Protein AF-A0A5B9BNF2-F1 (afdb_monomer)

Foldseek 3Di:
DVVVQVVQVVDPDDADFFDDDPVDDDDQPDKGKGKDWPVDCVVVPPPWPQDDPDDPDFDWDWDQTPQGIKIWTWDDDPTMIMIIIGHDDDPPVVVVVVVCVVCVVVVVVVVVVVVVVVVVVVVLVVLVVVVVVVVVPDDPPRLDQDDDDPHDPVCVVVSVVSNVVSVVVVVVLVVLVVVLVVLLVVVVVVLVVVLVVLVVVCVVPVPPVVSVVVNVVSVVVVVVSVVVSVVSVVVSVD

Radius of gyration: 56.09 Å; Cα contacts (8 Å, |Δi|>4): 202; chains: 1; bounding box: 100×33×147 Å

Solvent-accessible surface area (backbone atoms only — not comparable to full-atom values): 14016 Å² total; per-residue (Å²): 89,67,71,59,50,57,60,52,68,79,45,92,82,63,79,38,78,61,84,82,60,90,89,58,87,78,51,80,84,48,73,41,59,34,30,44,41,74,90,58,62,77,68,80,68,55,95,64,72,83,70,81,72,96,55,96,62,68,44,79,46,76,47,79,41,100,88,38,45,32,44,28,31,38,44,58,57,98,59,36,39,37,36,23,38,31,57,48,83,83,62,71,76,54,51,57,56,55,49,47,68,65,48,50,62,51,66,58,47,49,60,54,51,52,50,51,51,51,51,53,51,52,52,56,52,49,52,52,51,50,53,50,48,59,60,66,71,46,52,99,82,57,62,67,70,77,78,89,72,91,64,60,79,84,48,50,65,58,49,53,54,50,36,52,50,30,51,51,50,52,51,50,53,50,51,51,54,49,50,54,54,50,51,51,54,65,50,49,53,60,56,48,52,53,49,52,53,48,51,54,50,38,75,76,44,73,86,42,64,70,57,56,52,48,48,55,50,51,53,49,50,56,49,50,53,52,51,53,57,50,51,61,51,49,73,72,75,109

pLDDT: mean 78.89, std 13.16, range [44.06, 98.0]

Mean predicted aligned error: 16.88 Å

Nearest PDB structures (foldseek):
  4biu-assembly2_A  TM=6.658E-01  e=1.694E-03  Escherichia coli K-12
  3nhq-assembly2_D  TM=5.088E-01  e=6.340E-01  Pseudomonas aeruginosa
  6pu2-assembly2_B  TM=5.702E-01  e=8.094E-01  Stigmatella aurantiaca DW4/3-1
  3nhq-assembly1_A  TM=4.301E-01  e=1.033E+00  Pseudomonas aeruginosa
  5xg2-assembly1_A  TM=3.514E-01  e=5.377E+00  Pyrococcus yayanosii CH1

Organism: Acinetobacter baumannii (NCBI:txid470)

Sequence (238 aa):
MKYLAERTAEHPLKTVSSKFDFHKTYHEEDLFIDIWAYKDQAHLSHHLHLLVPPVEQAGFYSHKTAQGIVRTYVLPLKDYQIQVSQQERVREAFAWELAGSMFIPYLIILPFTIFALAAIIRRGLKQIDEFKNELKERDSEELTPIEVHDYPQELLPTSDEMNRLFERISKAQNEQKQFIADAAHELRTPVTALNLQTKILLSQFPEHESLQNLSKGLARIQHLVTQLLALAKEDVTL

InterPro domains:
  IPR003661 Signal transduction histidine kinase, dimerisation/phosphoacceptor domain [PF00512] (176-235)
  IPR003661 Signal transduction histidine kinase, dimerisation/phosphoacceptor domain [SM00388] (175-237)
  IPR003661 Signal transduction histidine kinase, dimerisation/phosphoacceptor domain [cd00082] (173-233)
  IPR036097 Signal transduction histidine kinase, dimerisation/phosphoacceptor domain superfamily [SSF47384] (160-234)
  IPR050428 Two-component system sensor histidine kinase [PTHR45436] (63-234)

Structure (mmCIF, N/CA/C/O backbone):
data_AF-A0A5B9BNF2-F1
#
_entry.id   AF-A0A5B9BNF2-F1
#
loop_
_atom_site.group_PDB
_atom_site.id
_atom_site.type_symbol
_atom_site.label_atom_id
_atom_site.label_alt_id
_atom_site.label_comp_id
_atom_site.label_asym_id
_atom_site.label_entity_id
_atom_site.label_seq_id
_atom_site.pdbx_PDB_ins_code
_atom_site.Cartn_x
_atom_site.Cartn_y
_atom_site.Cartn_z
_atom_site.occupancy
_atom_site.B_iso_or_equiv
_atom_site.auth_seq_id
_atom_site.auth_comp_id
_atom_site.auth_asym_id
_atom_site.auth_atom_id
_atom_site.pdbx_PDB_model_num
ATOM 1 N N . MET A 1 1 ? 41.928 -18.368 -60.777 1.00 69.50 1 MET A N 1
ATOM 2 C CA . MET A 1 1 ? 43.358 -18.035 -60.984 1.00 69.50 1 MET A CA 1
ATOM 3 C C . MET A 1 1 ? 44.139 -19.149 -61.686 1.00 69.50 1 MET A C 1
ATOM 5 O O . MET A 1 1 ? 44.319 -19.021 -62.885 1.00 69.50 1 MET A O 1
ATOM 9 N N . LYS A 1 2 ? 44.530 -20.255 -61.023 1.00 76.75 2 LYS A N 1
ATOM 10 C CA . LYS A 1 2 ? 45.345 -21.339 -61.629 1.00 76.75 2 LYS A CA 1
ATOM 11 C C . LYS A 1 2 ? 44.780 -21.911 -62.940 1.00 76.75 2 LYS A C 1
ATOM 13 O O . LYS A 1 2 ? 45.437 -21.840 -63.968 1.00 76.75 2 LYS A O 1
ATOM 18 N N . TYR A 1 3 ? 43.531 -22.375 -62.914 1.00 77.69 3 TYR A N 1
ATOM 19 C CA . TYR A 1 3 ? 42.851 -22.932 -64.093 1.00 77.69 3 TYR A CA 1
ATOM 20 C C . TYR A 1 3 ? 42.801 -21.956 -65.284 1.00 77.69 3 TYR A C 1
ATOM 22 O O . TYR A 1 3 ? 42.924 -22.356 -66.436 1.00 77.69 3 TYR A O 1
ATOM 30 N N . LEU A 1 4 ? 42.648 -20.658 -65.005 1.00 72.38 4 LEU A N 1
ATOM 31 C CA . LEU A 1 4 ? 42.589 -19.624 -66.036 1.00 72.38 4 LEU A CA 1
ATOM 32 C C . LEU A 1 4 ? 43.965 -19.389 -66.676 1.00 72.38 4 LEU A C 1
ATOM 34 O O . LEU A 1 4 ? 44.029 -19.213 -67.885 1.00 72.38 4 LEU A O 1
ATOM 38 N N . ALA A 1 5 ? 45.041 -19.442 -65.883 1.00 73.19 5 ALA A N 1
ATOM 39 C CA . ALA A 1 5 ? 46.419 -19.322 -66.364 1.00 73.19 5 ALA A CA 1
ATOM 40 C C . ALA A 1 5 ? 46.858 -20.531 -67.209 1.00 73.19 5 ALA A C 1
ATOM 42 O O . ALA A 1 5 ? 47.536 -20.375 -68.219 1.00 73.19 5 ALA A O 1
ATOM 43 N N . GLU A 1 6 ? 46.461 -21.740 -66.811 1.00 76.88 6 GLU A N 1
ATOM 44 C CA . GLU A 1 6 ? 46.763 -22.964 -67.562 1.00 76.88 6 GLU A CA 1
ATOM 45 C C . GLU A 1 6 ? 46.007 -22.987 -68.899 1.00 76.88 6 GLU A C 1
ATOM 47 O O . GLU A 1 6 ? 46.596 -23.253 -69.942 1.00 76.88 6 GLU A O 1
ATOM 52 N N . ARG A 1 7 ? 44.729 -22.587 -68.907 1.00 75.31 7 ARG A N 1
ATOM 53 C CA . ARG A 1 7 ? 43.917 -22.519 -70.132 1.00 75.31 7 ARG A CA 1
ATOM 54 C C . ARG A 1 7 ? 44.414 -21.474 -71.137 1.00 75.31 7 ARG A C 1
ATOM 56 O O . ARG A 1 7 ? 44.303 -21.679 -72.347 1.00 75.31 7 ARG A O 1
ATOM 63 N N . THR A 1 8 ? 44.941 -20.341 -70.671 1.00 73.25 8 THR A N 1
ATOM 64 C CA . THR A 1 8 ? 45.511 -19.320 -71.565 1.00 73.25 8 THR A CA 1
ATOM 65 C C . THR A 1 8 ? 46.839 -19.760 -72.178 1.00 73.25 8 THR A C 1
ATOM 67 O O . THR A 1 8 ? 47.130 -19.350 -73.299 1.00 73.25 8 THR A O 1
ATOM 70 N N . ALA A 1 9 ? 47.597 -20.640 -71.515 1.00 70.62 9 ALA A N 1
ATOM 71 C CA . ALA A 1 9 ? 48.824 -21.229 -72.055 1.00 70.62 9 ALA A CA 1
ATOM 72 C C . ALA A 1 9 ? 48.589 -22.181 -73.246 1.00 70.62 9 ALA A C 1
ATOM 74 O O . ALA A 1 9 ? 49.495 -22.392 -74.048 1.00 70.62 9 ALA A O 1
ATOM 75 N N . GLU A 1 10 ? 47.382 -22.735 -73.385 1.00 73.75 10 GLU A N 1
ATOM 76 C CA . GLU A 1 10 ? 47.015 -23.659 -74.472 1.00 73.75 10 GLU A CA 1
ATOM 77 C C . GLU A 1 10 ? 46.681 -22.949 -75.801 1.00 73.75 10 GLU A C 1
ATOM 79 O O . GLU A 1 10 ? 46.482 -23.600 -76.825 1.00 73.75 10 GLU A O 1
ATOM 84 N N . HIS A 1 11 ? 46.623 -21.613 -75.807 1.00 72.56 11 HIS A N 1
ATOM 85 C CA . HIS A 1 11 ? 46.273 -20.787 -76.967 1.00 72.56 11 HIS A CA 1
ATOM 86 C C . HIS A 1 11 ? 47.479 -19.945 -77.425 1.00 72.56 11 HIS A C 1
ATOM 88 O O . HIS A 1 11 ? 48.377 -19.679 -76.625 1.00 72.56 11 HIS A O 1
ATOM 94 N N . PRO A 1 12 ? 47.541 -19.493 -78.698 1.00 65.12 12 PRO A N 1
ATOM 95 C CA . PRO A 1 12 ? 48.650 -18.669 -79.177 1.00 65.12 12 PRO A CA 1
ATOM 96 C C . PRO A 1 12 ? 48.771 -17.381 -78.354 1.00 65.12 12 PRO A C 1
ATOM 98 O O . PRO A 1 12 ? 47.896 -16.512 -78.388 1.00 65.12 12 PRO A O 1
ATOM 101 N N . LEU A 1 13 ? 49.875 -17.280 -77.613 1.00 67.19 13 LEU A N 1
ATOM 102 C CA . LEU A 1 13 ? 50.124 -16.208 -76.659 1.00 67.19 13 LEU A CA 1
ATOM 103 C C . LEU A 1 13 ? 50.403 -14.893 -77.388 1.00 67.19 13 LEU A C 1
ATOM 105 O O . LEU A 1 13 ? 51.289 -14.799 -78.238 1.00 67.19 13 LEU A O 1
ATOM 109 N N . LYS A 1 14 ? 49.652 -13.856 -77.022 1.00 65.56 14 LYS A N 1
ATOM 110 C CA . LYS A 1 14 ? 49.948 -12.462 -77.359 1.00 65.56 14 LYS A CA 1
ATOM 111 C C . LYS A 1 14 ? 50.212 -11.713 -76.064 1.00 65.56 14 LYS A C 1
ATOM 113 O O . LYS A 1 14 ? 49.589 -12.022 -75.051 1.00 65.56 14 LYS A O 1
ATOM 118 N N . THR A 1 15 ? 51.110 -10.734 -76.105 1.00 61.88 15 THR A N 1
ATOM 119 C CA . THR A 1 15 ? 51.321 -9.835 -74.970 1.00 61.88 15 THR A CA 1
ATOM 120 C C . THR A 1 15 ? 50.011 -9.106 -74.686 1.00 61.88 15 THR A C 1
ATOM 122 O O . THR A 1 15 ? 49.495 -8.390 -75.546 1.00 61.88 15 THR A O 1
ATOM 125 N N . VAL A 1 16 ? 49.448 -9.332 -73.505 1.00 64.75 16 VAL A N 1
ATOM 126 C CA . VAL A 1 16 ? 48.202 -8.719 -73.046 1.00 64.75 16 VAL A CA 1
ATOM 127 C C . VAL A 1 16 ? 48.510 -8.101 -71.700 1.00 64.75 16 VAL A C 1
ATOM 129 O O . VAL A 1 16 ? 48.924 -8.810 -70.791 1.00 64.75 16 VAL A O 1
ATOM 132 N N . SER A 1 17 ? 48.320 -6.790 -71.586 1.00 62.53 17 SER A N 1
ATOM 133 C CA . SER A 1 17 ? 48.352 -6.112 -70.297 1.00 62.53 17 SER A CA 1
ATOM 134 C C . SER A 1 17 ? 46.939 -5.685 -69.932 1.00 62.53 17 SER A C 1
ATOM 136 O O . SER A 1 17 ? 46.247 -5.027 -70.719 1.00 62.53 17 SER A O 1
ATOM 138 N N . SER A 1 18 ? 46.500 -6.102 -68.753 1.00 63.28 18 SER A N 1
ATOM 139 C CA . SER A 1 18 ? 45.232 -5.699 -68.186 1.00 63.28 18 SER A CA 1
ATOM 140 C C . SER A 1 18 ? 45.311 -4.225 -67.777 1.00 63.28 18 SER A C 1
ATOM 142 O O . SER A 1 18 ? 46.263 -3.757 -67.150 1.00 63.28 18 SER A O 1
ATOM 144 N N . LYS A 1 19 ? 44.314 -3.435 -68.188 1.00 59.84 19 LYS A N 1
ATOM 145 C CA . LYS A 1 19 ? 44.225 -2.033 -67.775 1.00 59.84 19 LYS A CA 1
ATOM 146 C C . LYS A 1 19 ? 43.609 -1.977 -66.389 1.00 59.84 19 LYS A C 1
ATOM 148 O O . LYS A 1 19 ? 42.404 -2.168 -66.239 1.00 59.84 19 LYS A O 1
ATOM 153 N N . PHE A 1 20 ? 44.440 -1.697 -65.400 1.00 58.72 20 PHE A N 1
ATOM 154 C CA . PHE A 1 20 ? 43.986 -1.483 -64.040 1.00 58.72 20 PHE A CA 1
ATOM 155 C C . PHE A 1 20 ? 43.517 -0.030 -63.862 1.00 58.72 20 PHE A C 1
ATOM 157 O O . PHE A 1 20 ? 44.318 0.902 -63.927 1.00 58.72 20 PHE A O 1
ATOM 164 N N . ASP A 1 21 ? 42.209 0.170 -63.684 1.00 58.41 21 ASP A N 1
ATOM 165 C CA . ASP A 1 21 ? 41.629 1.482 -63.359 1.00 58.41 21 ASP A CA 1
ATOM 166 C C . ASP A 1 21 ? 41.551 1.67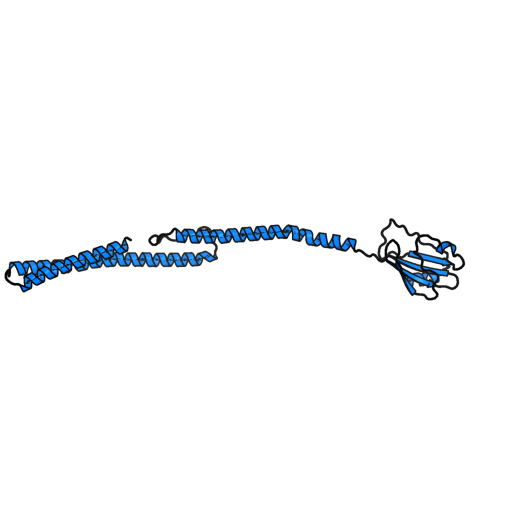9 -61.841 1.00 58.41 21 ASP A C 1
ATOM 168 O O . ASP A 1 21 ? 40.819 0.965 -61.156 1.00 58.41 21 ASP A O 1
ATOM 172 N N . PHE A 1 22 ? 42.275 2.675 -61.330 1.00 54.31 22 PHE A N 1
ATOM 173 C CA . PHE A 1 22 ? 42.347 2.983 -59.904 1.00 54.31 22 PHE A CA 1
ATOM 174 C C . PHE A 1 22 ? 41.052 3.540 -59.307 1.00 54.31 22 PHE A C 1
ATOM 176 O O . PHE A 1 22 ? 40.89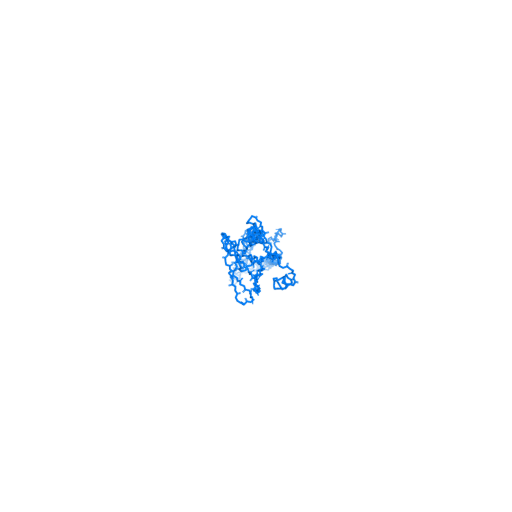9 3.513 -58.086 1.00 54.31 22 PHE A O 1
ATOM 183 N N . HIS A 1 23 ? 40.148 4.068 -60.132 1.00 54.44 23 HIS A N 1
ATOM 184 C CA . HIS A 1 23 ? 38.888 4.656 -59.676 1.00 54.44 23 HIS A CA 1
ATOM 185 C C . HIS A 1 23 ? 37.744 3.640 -59.624 1.00 54.44 23 HIS A C 1
ATOM 187 O O . HIS A 1 23 ? 36.656 3.961 -59.139 1.00 54.44 23 HIS A O 1
ATOM 193 N N . LYS A 1 24 ? 37.977 2.410 -60.096 1.00 55.97 24 LYS A N 1
ATOM 194 C CA . LYS A 1 24 ? 36.975 1.350 -60.117 1.00 55.97 24 LYS A CA 1
ATOM 195 C C . LYS A 1 24 ? 37.135 0.425 -58.915 1.00 55.97 24 LYS A C 1
ATOM 197 O O . LYS A 1 24 ? 38.229 0.018 -58.544 1.00 55.97 24 LYS A O 1
ATOM 202 N N . THR A 1 25 ? 36.005 0.084 -58.307 1.00 56.81 25 THR A N 1
ATOM 203 C CA . THR A 1 25 ? 35.955 -0.931 -57.259 1.00 56.81 25 THR A CA 1
ATOM 204 C C . THR A 1 25 ? 35.848 -2.303 -57.908 1.00 56.81 25 THR A C 1
ATOM 206 O O . THR A 1 25 ? 34.840 -2.582 -58.554 1.00 56.81 25 THR A O 1
ATOM 209 N N . TYR A 1 26 ? 36.868 -3.139 -57.731 1.00 60.81 26 TYR A N 1
ATOM 210 C CA . TYR A 1 26 ? 36.844 -4.529 -58.177 1.00 60.81 26 TYR A CA 1
ATOM 211 C C . TYR A 1 26 ? 36.333 -5.444 -57.062 1.00 60.81 26 TYR A C 1
ATOM 213 O O . TYR A 1 26 ? 36.587 -5.222 -55.870 1.00 60.81 26 TYR A O 1
ATOM 221 N N . HIS A 1 27 ? 35.550 -6.441 -57.452 1.00 58.44 27 HIS A N 1
ATOM 222 C CA . HIS A 1 27 ? 35.043 -7.479 -56.568 1.00 58.44 27 HIS A CA 1
ATOM 223 C C . HIS A 1 27 ? 36.062 -8.613 -56.441 1.00 58.44 27 HIS A C 1
ATOM 225 O O . HIS A 1 27 ? 36.956 -8.757 -57.268 1.00 58.44 27 HIS A O 1
ATOM 231 N N . GLU A 1 28 ? 35.910 -9.455 -55.416 1.00 59.00 28 GLU A N 1
ATOM 232 C CA . GLU A 1 28 ? 36.759 -10.643 -55.247 1.00 59.00 28 GLU A CA 1
ATOM 233 C C . GLU A 1 28 ? 36.683 -11.581 -56.463 1.00 59.00 28 GLU A C 1
ATOM 235 O O . GLU A 1 28 ? 37.581 -12.374 -56.687 1.00 59.00 28 GLU A O 1
ATOM 240 N N . GLU A 1 29 ? 35.656 -11.489 -57.299 1.00 60.81 29 GLU A N 1
ATOM 241 C CA . GLU A 1 29 ? 35.511 -12.326 -58.493 1.00 60.81 29 GLU A CA 1
ATOM 242 C C . GLU A 1 29 ? 36.239 -11.765 -59.729 1.00 60.81 29 GLU A C 1
ATOM 244 O O . GLU A 1 29 ? 36.415 -12.483 -60.717 1.00 60.81 29 GLU A O 1
ATOM 249 N N . ASP A 1 30 ? 36.707 -10.513 -59.675 1.00 68.81 30 ASP A N 1
ATOM 250 C CA . ASP A 1 30 ? 37.383 -9.863 -60.794 1.00 68.81 30 ASP A CA 1
ATOM 251 C C . ASP A 1 30 ? 38.831 -10.365 -60.912 1.00 68.81 30 ASP A C 1
ATOM 253 O O . ASP A 1 30 ? 39.682 -10.141 -60.046 1.00 68.81 30 ASP A O 1
ATOM 257 N N . LEU A 1 31 ? 39.106 -11.066 -62.015 1.00 69.06 31 LEU A N 1
ATOM 258 C CA . LEU A 1 31 ? 40.415 -11.625 -62.339 1.00 69.06 31 LEU A CA 1
ATOM 259 C C . LEU A 1 31 ? 41.061 -10.836 -63.474 1.00 69.06 31 LEU A C 1
ATOM 261 O O . LEU A 1 31 ? 40.502 -10.715 -64.565 1.00 69.06 31 LEU A O 1
ATOM 265 N N . PHE A 1 32 ? 42.282 -10.377 -63.239 1.00 74.75 32 PHE A N 1
ATOM 266 C CA . PHE A 1 32 ? 43.107 -9.716 -64.242 1.00 74.75 32 PHE A CA 1
ATOM 267 C C . PHE A 1 32 ? 44.093 -10.716 -64.827 1.00 74.75 32 PHE A C 1
ATOM 269 O O . PHE A 1 32 ? 44.698 -11.471 -64.073 1.00 74.75 32 PHE A O 1
ATOM 276 N N . ILE A 1 33 ? 44.238 -10.747 -66.153 1.00 73.25 33 ILE A N 1
ATOM 277 C CA . ILE A 1 33 ? 45.200 -11.616 -66.842 1.00 73.25 33 ILE A CA 1
ATOM 278 C C . ILE A 1 33 ? 46.236 -10.734 -67.527 1.00 73.25 33 ILE A C 1
ATOM 280 O O . ILE A 1 33 ? 45.891 -9.937 -68.401 1.00 73.25 33 ILE A O 1
ATOM 284 N N . ASP A 1 34 ? 47.496 -10.940 -67.174 1.00 73.50 34 ASP A N 1
ATOM 285 C CA . ASP A 1 34 ? 48.642 -10.274 -67.771 1.00 73.50 34 ASP A CA 1
ATOM 286 C C . ASP A 1 34 ? 49.587 -11.325 -68.369 1.00 73.50 34 ASP A C 1
ATOM 288 O O . ASP A 1 34 ? 49.978 -12.285 -67.706 1.00 73.50 34 ASP A O 1
ATOM 292 N N . ILE A 1 35 ? 49.936 -11.165 -69.646 1.00 74.06 35 ILE A N 1
ATOM 293 C CA . ILE A 1 35 ? 50.833 -12.048 -70.400 1.00 74.06 35 ILE A CA 1
ATOM 294 C C . ILE A 1 35 ? 51.942 -11.184 -70.982 1.00 74.06 35 ILE A C 1
ATOM 296 O O . ILE A 1 35 ? 51.662 -10.275 -71.764 1.00 74.06 35 ILE A O 1
ATOM 300 N N . TRP A 1 36 ? 53.197 -11.481 -70.660 1.00 71.44 36 TRP A N 1
ATOM 301 C CA . TRP A 1 36 ? 54.342 -10.746 -71.203 1.00 71.44 36 TRP A CA 1
ATOM 302 C C . TRP A 1 36 ? 55.507 -11.670 -71.552 1.00 71.44 36 TRP A C 1
ATOM 304 O O . TRP A 1 36 ? 55.625 -12.771 -71.018 1.00 71.44 36 TRP A O 1
ATOM 314 N N . ALA A 1 37 ? 56.332 -11.242 -72.509 1.00 70.25 37 ALA A N 1
ATOM 315 C CA . ALA A 1 37 ? 57.469 -12.006 -73.020 1.00 70.25 37 ALA A CA 1
ATOM 316 C C . ALA A 1 37 ? 58.752 -11.653 -72.257 1.00 70.25 37 ALA A C 1
ATOM 318 O O . ALA A 1 37 ? 59.027 -10.474 -72.051 1.00 70.25 37 ALA A O 1
ATOM 319 N N . TYR A 1 38 ? 59.602 -12.631 -71.930 1.00 69.00 38 TYR A N 1
ATOM 320 C CA . TYR A 1 38 ? 60.870 -12.368 -71.224 1.00 69.00 38 TYR A CA 1
ATOM 321 C C . TYR A 1 38 ? 61.839 -11.473 -72.011 1.00 69.00 38 TYR A C 1
ATOM 323 O O . TYR A 1 38 ? 62.678 -10.797 -71.418 1.00 69.00 38 TYR A O 1
ATOM 331 N N . LYS A 1 39 ? 61.715 -11.455 -73.345 1.00 63.00 39 LYS A N 1
ATOM 332 C CA . LYS A 1 39 ? 62.518 -10.612 -74.245 1.00 63.00 39 LYS A CA 1
ATOM 333 C C . LYS A 1 39 ? 62.122 -9.134 -74.209 1.00 63.00 39 LYS A C 1
ATOM 335 O O . LYS A 1 39 ? 62.913 -8.302 -74.639 1.00 63.00 39 LYS A O 1
ATOM 340 N N . ASP A 1 40 ? 60.927 -8.815 -73.717 1.00 63.38 40 ASP A N 1
ATOM 341 C CA . ASP A 1 40 ? 60.397 -7.456 -73.655 1.00 63.38 40 ASP A CA 1
ATOM 342 C C . ASP A 1 40 ? 60.240 -7.022 -72.191 1.00 63.38 40 ASP A C 1
ATOM 344 O O . ASP A 1 40 ? 59.211 -7.231 -71.550 1.00 63.38 40 ASP A O 1
ATOM 348 N N . GLN A 1 41 ? 61.311 -6.441 -71.644 1.00 58.72 41 GLN A N 1
ATOM 349 C CA . GLN A 1 41 ? 61.365 -5.962 -70.259 1.00 58.72 41 GLN A CA 1
ATOM 350 C C . GLN A 1 41 ? 60.838 -4.529 -70.087 1.00 58.72 41 GLN A C 1
ATOM 352 O O . GLN A 1 41 ? 60.841 -4.019 -68.967 1.00 58.72 41 GLN A O 1
ATOM 357 N N . ALA A 1 42 ? 60.350 -3.876 -71.152 1.00 57.19 42 ALA A N 1
ATOM 358 C CA . ALA A 1 42 ? 59.845 -2.500 -71.083 1.00 57.19 42 ALA A CA 1
ATOM 359 C C . ALA A 1 42 ? 58.663 -2.343 -70.101 1.00 57.19 42 ALA A C 1
ATOM 361 O O . ALA A 1 42 ? 58.422 -1.265 -69.561 1.00 57.19 42 ALA A O 1
ATOM 362 N N . HIS A 1 43 ? 57.957 -3.441 -69.813 1.00 57.75 43 HIS A N 1
ATOM 363 C CA . HIS A 1 43 ? 56.776 -3.478 -68.945 1.00 57.75 43 HIS A CA 1
ATOM 364 C C . HIS A 1 43 ? 57.104 -3.547 -67.445 1.00 57.75 43 HIS A C 1
ATOM 366 O O . HIS A 1 43 ? 56.249 -3.216 -66.627 1.00 57.75 43 HIS A O 1
ATOM 372 N N . LEU A 1 44 ? 58.345 -3.887 -67.059 1.00 55.34 44 LEU A N 1
ATOM 373 C CA . LEU A 1 44 ? 58.815 -3.803 -65.661 1.00 55.34 44 LEU A CA 1
ATOM 374 C C . LEU A 1 44 ? 58.897 -2.349 -65.164 1.00 55.34 44 LEU A C 1
ATOM 376 O O . LEU A 1 44 ? 58.954 -2.105 -63.962 1.00 55.34 44 LEU A O 1
ATOM 380 N N . SER A 1 45 ? 58.882 -1.380 -66.084 1.00 48.56 45 SER A N 1
ATOM 381 C CA . SER A 1 45 ? 58.903 0.055 -65.791 1.00 48.56 45 SER A CA 1
ATOM 382 C C . SER A 1 45 ? 57.513 0.655 -65.563 1.00 48.56 45 SER A C 1
ATOM 384 O O . SER A 1 45 ? 57.414 1.849 -65.275 1.00 48.56 45 SER A O 1
ATOM 386 N N . HIS A 1 46 ? 56.429 -0.124 -65.682 1.00 51.69 46 HIS A N 1
ATOM 387 C CA . HIS A 1 46 ? 55.106 0.393 -65.346 1.00 51.69 46 HIS A CA 1
ATOM 388 C C . HIS A 1 46 ? 55.056 0.706 -63.845 1.00 51.69 46 HIS A C 1
ATOM 390 O O . HIS A 1 46 ? 55.167 -0.181 -63.002 1.00 51.69 46 HIS A O 1
ATOM 396 N N . HIS A 1 47 ? 54.876 1.997 -63.546 1.00 45.19 47 HIS A N 1
ATOM 397 C CA . HIS A 1 47 ? 54.940 2.700 -62.254 1.00 45.19 47 HIS A CA 1
ATOM 398 C C . HIS A 1 47 ? 54.092 2.135 -61.091 1.00 45.19 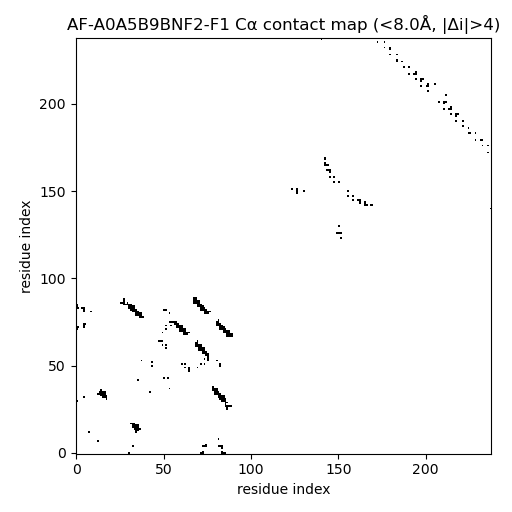47 HIS A C 1
ATOM 400 O O . HIS A 1 47 ? 53.975 2.766 -60.042 1.00 45.19 47 HIS A O 1
ATOM 406 N N . LEU A 1 48 ? 53.467 0.974 -61.268 1.00 50.94 48 LEU A N 1
ATOM 407 C CA . LEU A 1 48 ? 52.369 0.478 -60.455 1.00 50.94 48 LEU A CA 1
ATOM 408 C C . LEU A 1 48 ? 52.696 -0.725 -59.562 1.00 50.94 48 LEU A C 1
ATOM 410 O O . LEU A 1 48 ? 51.835 -1.091 -58.768 1.00 50.94 48 LEU A O 1
ATOM 414 N N . HIS A 1 49 ? 53.890 -1.329 -59.650 1.00 53.34 49 HIS A N 1
ATOM 415 C CA . HIS A 1 49 ? 54.303 -2.484 -58.819 1.00 53.34 49 HIS A CA 1
ATOM 416 C C . HIS A 1 49 ? 53.234 -3.598 -58.698 1.00 53.34 49 HIS A C 1
ATOM 418 O O . HIS A 1 49 ? 53.128 -4.258 -57.668 1.00 53.34 49 HIS A O 1
ATOM 424 N N . LEU A 1 50 ? 52.419 -3.774 -59.742 1.00 57.16 50 LEU A N 1
ATOM 425 C CA . LEU A 1 50 ? 51.296 -4.721 -59.798 1.00 57.16 50 LEU A CA 1
ATOM 426 C C . LEU A 1 50 ? 51.692 -6.068 -60.426 1.00 57.16 50 LEU A C 1
ATOM 428 O O . LEU A 1 50 ? 50.909 -7.014 -60.420 1.00 57.16 50 LEU A O 1
ATOM 432 N N . LEU A 1 51 ? 52.903 -6.148 -60.986 1.00 63.00 51 LEU A N 1
ATOM 433 C CA . LEU A 1 51 ? 53.429 -7.325 -61.668 1.00 63.00 51 LEU A CA 1
ATOM 434 C C . LEU A 1 51 ? 54.497 -7.994 -60.811 1.00 63.00 51 LEU A C 1
ATOM 436 O O . LEU A 1 51 ? 55.404 -7.341 -60.289 1.00 63.00 51 LEU A O 1
ATOM 440 N N . VAL A 1 52 ? 54.411 -9.317 -60.709 1.00 65.38 52 VAL A N 1
ATOM 441 C CA . VAL A 1 52 ? 55.445 -10.129 -60.069 1.00 65.38 52 VAL A CA 1
ATOM 442 C C . VAL A 1 52 ? 56.618 -10.272 -61.053 1.00 65.38 52 VAL A C 1
ATOM 444 O O . VAL A 1 52 ? 56.372 -10.551 -62.232 1.00 65.38 52 VAL A O 1
ATOM 447 N N . PRO A 1 53 ? 57.883 -10.092 -60.622 1.00 69.00 53 PRO A N 1
ATOM 448 C CA . PRO A 1 53 ? 59.060 -10.321 -61.467 1.00 69.00 53 PRO A CA 1
ATOM 449 C C . PRO A 1 53 ? 59.105 -11.744 -62.063 1.00 69.00 53 PRO A C 1
ATOM 451 O O . PRO A 1 53 ? 58.330 -12.609 -61.645 1.00 69.00 53 PRO A O 1
ATOM 454 N N . PRO A 1 54 ? 60.007 -12.025 -63.026 1.00 69.50 54 PRO A N 1
ATOM 455 C CA . PRO A 1 54 ? 60.272 -13.385 -63.485 1.00 69.50 54 PRO A CA 1
ATOM 456 C C . PRO A 1 54 ? 60.429 -14.378 -62.325 1.00 69.50 54 PRO A C 1
ATOM 458 O O . PRO A 1 54 ? 61.290 -14.179 -61.469 1.00 69.50 54 PRO A O 1
ATOM 461 N N . VAL A 1 55 ? 59.615 -15.436 -62.288 1.00 72.94 55 VAL A N 1
ATOM 462 C CA . VAL A 1 55 ? 59.736 -16.520 -61.292 1.00 72.94 55 VA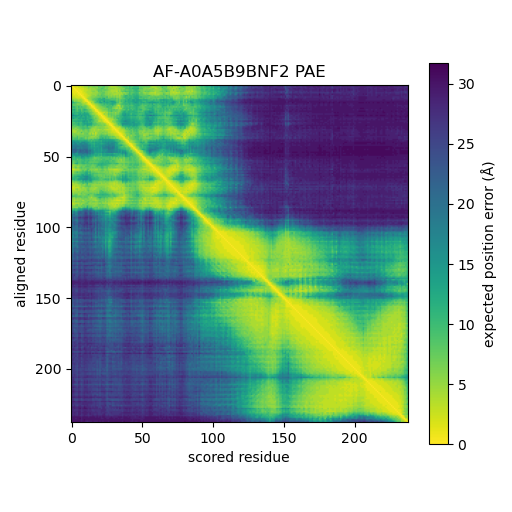L A CA 1
ATOM 463 C C . VAL A 1 55 ? 60.018 -17.843 -61.987 1.00 72.94 55 VAL A C 1
ATOM 465 O O . VAL A 1 55 ? 59.504 -18.101 -63.069 1.00 72.94 55 VAL A O 1
ATOM 468 N N . GLU A 1 56 ? 60.819 -18.701 -61.361 1.00 68.19 56 GLU A N 1
ATOM 469 C CA . GLU A 1 56 ? 61.188 -20.003 -61.936 1.00 68.19 56 GLU A CA 1
ATOM 470 C C . GLU A 1 56 ? 60.139 -21.095 -61.685 1.00 68.19 56 GLU A C 1
ATOM 472 O O . GLU A 1 56 ? 60.124 -22.115 -62.371 1.00 68.19 56 GLU A O 1
ATOM 477 N N . GLN A 1 57 ? 59.247 -20.899 -60.708 1.00 76.56 57 GLN A N 1
ATOM 478 C CA . GLN A 1 57 ? 58.249 -21.892 -60.312 1.00 76.56 57 GLN A CA 1
ATOM 479 C C . GLN A 1 57 ? 56.837 -21.320 -60.387 1.00 76.56 57 GLN A C 1
ATOM 481 O O . GLN A 1 57 ? 56.580 -20.193 -59.964 1.00 76.56 57 GLN A O 1
ATOM 486 N N . ALA A 1 58 ? 55.908 -22.123 -60.908 1.00 81.94 58 ALA A N 1
ATOM 487 C CA . ALA A 1 58 ? 54.499 -21.762 -60.924 1.00 81.94 58 ALA A CA 1
ATOM 488 C C . ALA A 1 58 ? 53.939 -21.751 -59.495 1.00 81.94 58 ALA A C 1
ATOM 490 O O . ALA A 1 58 ? 54.067 -22.738 -58.767 1.00 81.94 58 ALA A O 1
ATOM 491 N N . GLY A 1 59 ? 53.288 -20.663 -59.089 1.00 80.62 59 GLY A N 1
ATOM 492 C CA . GLY A 1 59 ? 52.889 -20.491 -57.694 1.00 80.62 59 GLY A CA 1
ATOM 493 C C . GLY A 1 59 ? 51.988 -19.292 -57.436 1.00 80.62 59 GLY A C 1
ATOM 494 O O . GLY A 1 59 ? 51.782 -18.438 -58.298 1.00 80.62 59 GLY A O 1
ATOM 495 N N . PHE A 1 60 ? 51.427 -19.247 -56.226 1.00 80.88 60 PHE A N 1
ATOM 496 C CA . PHE A 1 60 ? 50.705 -18.078 -55.730 1.00 80.88 60 PHE A CA 1
ATOM 497 C C . PHE A 1 60 ? 51.675 -17.147 -55.008 1.00 80.88 60 PHE A C 1
ATOM 499 O O . PHE A 1 60 ? 52.339 -17.559 -54.061 1.00 80.88 60 PHE A O 1
ATOM 506 N N . TYR A 1 61 ? 51.691 -15.889 -55.423 1.00 80.19 61 TYR A N 1
ATOM 507 C CA . TYR A 1 61 ? 52.488 -14.822 -54.841 1.00 80.19 61 TYR A CA 1
ATOM 508 C C . TYR A 1 61 ? 51.556 -13.697 -54.401 1.00 80.19 61 TYR A C 1
ATOM 510 O O . TYR A 1 61 ? 50.727 -13.226 -55.180 1.00 80.19 61 TYR A O 1
ATOM 518 N N . SER A 1 62 ? 51.691 -13.262 -53.153 1.00 76.31 62 SER A N 1
ATOM 519 C CA . SER A 1 62 ? 50.956 -12.111 -52.632 1.00 76.31 62 SER A CA 1
ATOM 520 C C . SER A 1 62 ? 51.902 -10.927 -52.537 1.00 76.31 62 SER A C 1
ATOM 522 O O . SER A 1 62 ? 52.966 -11.036 -51.930 1.00 76.31 62 SER A O 1
ATOM 524 N N . HIS A 1 63 ? 51.520 -9.798 -53.123 1.00 72.31 63 HIS A N 1
ATOM 525 C CA . HIS A 1 63 ? 52.296 -8.569 -53.036 1.00 72.31 63 HIS A CA 1
ATOM 526 C C . HIS A 1 63 ? 51.409 -7.418 -52.567 1.00 72.31 63 HIS A C 1
ATOM 528 O O . HIS A 1 63 ? 50.207 -7.361 -52.838 1.00 72.31 63 HIS A O 1
ATOM 534 N N . LYS A 1 64 ? 52.006 -6.515 -51.789 1.00 67.00 64 LYS A N 1
ATOM 535 C CA . LYS A 1 64 ? 51.310 -5.350 -51.253 1.00 67.00 64 LYS A CA 1
ATOM 536 C C . LYS A 1 64 ? 51.411 -4.219 -52.268 1.00 67.00 64 LYS A C 1
ATOM 538 O O . LYS A 1 64 ? 52.508 -3.753 -52.562 1.00 67.00 64 LYS A O 1
ATOM 543 N N . THR A 1 65 ? 50.270 -3.784 -52.779 1.00 66.81 65 THR A N 1
ATOM 544 C CA . THR A 1 65 ? 50.165 -2.633 -53.683 1.00 66.81 65 THR A CA 1
ATOM 545 C C . THR A 1 65 ? 49.615 -1.424 -52.926 1.00 66.81 65 THR A C 1
ATOM 547 O O . THR A 1 65 ? 49.158 -1.541 -51.786 1.00 66.81 65 THR A O 1
ATOM 550 N N . ALA A 1 66 ? 49.608 -0.254 -53.568 1.00 62.84 66 ALA A N 1
ATOM 551 C CA . ALA A 1 66 ? 48.993 0.956 -53.018 1.00 62.84 66 ALA A CA 1
ATOM 552 C C . ALA A 1 66 ? 47.477 0.812 -52.741 1.00 62.84 66 ALA A C 1
ATOM 554 O O . ALA A 1 66 ? 46.929 1.602 -51.979 1.00 62.84 66 ALA A O 1
ATOM 555 N N . GLN A 1 67 ? 46.803 -0.187 -53.327 1.00 59.00 67 GLN A N 1
ATOM 556 C CA . GLN A 1 67 ? 45.358 -0.406 -53.189 1.00 59.00 67 GLN A CA 1
ATOM 557 C C . GLN A 1 67 ? 44.966 -1.617 -52.328 1.00 59.00 67 GLN A C 1
ATOM 559 O O . GLN A 1 67 ? 43.783 -1.948 -52.229 1.00 59.00 67 GLN A O 1
ATOM 564 N N . GLY A 1 68 ? 45.935 -2.296 -51.714 1.00 69.25 68 GLY A N 1
ATOM 565 C CA . GLY A 1 68 ? 45.688 -3.472 -50.882 1.00 69.25 68 GLY A CA 1
ATOM 566 C C . GLY A 1 68 ? 46.590 -4.648 -51.231 1.00 69.25 68 GLY A C 1
ATOM 567 O O . GLY A 1 68 ? 47.553 -4.531 -51.995 1.00 69.25 68 GLY A O 1
ATOM 568 N N . ILE A 1 69 ? 46.292 -5.792 -50.625 1.00 75.88 69 ILE A N 1
ATOM 569 C CA . ILE A 1 69 ? 46.995 -7.041 -50.907 1.00 75.88 69 ILE A CA 1
ATOM 570 C C . ILE A 1 69 ? 46.430 -7.592 -52.217 1.00 75.88 69 ILE A C 1
ATOM 572 O O . ILE A 1 69 ? 45.220 -7.743 -52.366 1.00 75.88 69 ILE A O 1
ATOM 576 N N . VAL A 1 70 ? 47.303 -7.856 -53.185 1.00 76.81 70 VAL A N 1
ATOM 577 C CA . VAL A 1 70 ? 46.930 -8.499 -54.447 1.00 76.81 70 VAL A CA 1
ATOM 578 C C . VAL A 1 70 ? 47.518 -9.896 -54.444 1.00 76.81 70 VAL A C 1
ATOM 580 O O . VAL A 1 70 ? 48.726 -10.084 -54.261 1.00 76.81 70 VAL A O 1
ATOM 583 N N . ARG A 1 71 ? 46.658 -10.890 -54.652 1.00 82.31 71 ARG A N 1
ATOM 584 C CA . ARG A 1 71 ? 47.057 -12.285 -54.791 1.00 82.31 71 ARG A CA 1
ATOM 585 C C . ARG A 1 71 ? 47.182 -12.607 -56.269 1.00 82.31 71 ARG A C 1
ATOM 587 O O . ARG A 1 71 ? 46.237 -12.441 -57.028 1.00 82.31 71 ARG A O 1
ATOM 594 N N . THR A 1 72 ? 48.360 -13.054 -56.681 1.00 82.69 72 THR A N 1
ATOM 595 C CA . THR A 1 72 ? 48.688 -13.310 -58.086 1.00 82.69 72 THR A CA 1
ATOM 596 C C . THR A 1 72 ? 49.122 -14.752 -58.261 1.00 82.69 72 THR A C 1
ATOM 598 O O . THR A 1 72 ? 49.996 -15.231 -57.542 1.00 82.69 72 THR A O 1
ATOM 601 N N . TYR A 1 73 ? 48.527 -15.466 -59.210 1.00 81.75 73 TYR A N 1
ATOM 602 C CA . TYR A 1 73 ? 49.045 -16.755 -59.654 1.00 81.75 73 TYR A CA 1
ATOM 603 C C . TYR A 1 73 ? 49.946 -16.551 -60.861 1.00 81.75 73 TYR A C 1
ATOM 605 O O . TYR A 1 73 ? 49.511 -15.976 -61.856 1.00 81.75 73 TYR A O 1
ATOM 613 N N . VAL A 1 74 ? 51.180 -17.033 -60.775 1.00 83.25 74 VAL A N 1
ATOM 614 C CA . VAL A 1 74 ? 52.172 -16.885 -61.835 1.00 83.25 74 VAL A CA 1
ATOM 615 C C . VAL A 1 74 ? 52.480 -18.247 -62.438 1.00 83.25 74 VAL A C 1
ATOM 617 O O . VAL A 1 74 ? 52.754 -19.198 -61.708 1.00 83.25 74 VAL A O 1
ATOM 620 N N . LEU A 1 75 ? 52.443 -18.328 -63.767 1.00 82.38 75 LEU A N 1
ATOM 621 C CA . LEU A 1 75 ? 52.813 -19.496 -64.558 1.00 82.38 75 LEU A CA 1
ATOM 622 C C . LEU A 1 75 ? 53.953 -19.109 -65.521 1.00 82.38 75 LEU A C 1
ATOM 624 O O . LEU A 1 75 ? 53.698 -18.426 -66.520 1.00 82.38 75 LEU A O 1
ATOM 628 N N . PRO A 1 76 ? 55.207 -19.496 -65.224 1.00 80.50 76 PRO A N 1
ATOM 629 C CA . PRO A 1 76 ? 56.332 -19.259 -66.121 1.00 80.50 76 PRO A CA 1
ATOM 630 C C . PRO A 1 76 ? 56.342 -20.273 -67.276 1.00 80.50 76 PRO A C 1
ATOM 632 O O . PRO A 1 76 ? 56.220 -21.480 -67.062 1.00 80.50 76 PRO A O 1
ATOM 635 N N . LEU A 1 77 ? 56.484 -19.788 -68.511 1.00 78.38 77 LEU A N 1
ATOM 636 C CA . LEU A 1 77 ? 56.700 -20.586 -69.728 1.00 78.38 77 LEU A CA 1
ATOM 637 C C . LEU A 1 77 ? 58.129 -20.358 -70.255 1.00 78.38 77 LEU A C 1
ATOM 639 O O . LEU A 1 77 ? 58.935 -19.700 -69.613 1.00 78.38 77 LEU A O 1
ATOM 643 N N . LYS A 1 78 ? 58.488 -20.909 -71.423 1.00 75.25 78 LYS A N 1
ATOM 644 C CA . LYS A 1 78 ? 59.854 -20.772 -71.976 1.00 75.25 78 LYS A CA 1
ATOM 645 C C . LYS A 1 78 ? 60.202 -19.343 -72.409 1.00 75.25 78 LYS A C 1
ATOM 647 O O . LYS A 1 78 ? 61.312 -18.890 -72.165 1.00 75.25 78 LYS A O 1
ATOM 652 N N . ASP A 1 79 ? 59.255 -18.649 -73.038 1.00 75.31 79 ASP A N 1
ATOM 653 C CA . ASP A 1 79 ? 59.457 -17.301 -73.596 1.00 75.31 79 ASP A CA 1
ATOM 654 C C . ASP A 1 79 ? 58.509 -16.247 -72.993 1.00 75.31 79 ASP A C 1
ATOM 656 O O . ASP A 1 79 ? 58.685 -15.052 -73.238 1.00 75.31 79 ASP A O 1
ATOM 660 N N . TYR A 1 80 ? 57.526 -16.674 -72.191 1.00 76.00 80 TYR A N 1
ATOM 661 C CA . TYR A 1 80 ? 56.448 -15.838 -71.656 1.00 76.00 80 TYR A CA 1
ATOM 662 C C . TYR A 1 80 ? 56.170 -16.134 -70.181 1.00 76.00 80 TYR A C 1
ATOM 664 O O . TYR A 1 80 ? 56.394 -17.247 -69.715 1.00 76.00 80 TYR A O 1
ATOM 672 N N . GLN A 1 81 ? 55.597 -15.167 -69.471 1.00 78.38 81 GLN A N 1
ATOM 673 C CA . GLN A 1 81 ? 55.038 -15.341 -68.134 1.00 78.38 81 GLN A CA 1
ATOM 674 C C . GLN A 1 81 ? 53.566 -14.941 -68.144 1.00 78.38 81 GLN A C 1
ATOM 676 O O . GLN A 1 81 ? 53.224 -13.836 -68.567 1.00 78.38 81 GLN A O 1
ATOM 681 N N . ILE A 1 82 ? 52.704 -15.841 -67.669 1.00 79.19 82 ILE A N 1
ATOM 682 C CA . ILE A 1 82 ? 51.277 -15.569 -67.478 1.00 79.19 82 ILE A CA 1
ATOM 683 C C . ILE A 1 82 ? 51.048 -15.280 -66.000 1.00 79.19 82 ILE A C 1
ATOM 685 O O . ILE A 1 82 ? 51.473 -16.047 -65.135 1.00 79.19 82 ILE A O 1
ATOM 689 N N . GLN A 1 83 ? 50.365 -14.182 -65.706 1.00 80.56 83 GLN A N 1
ATOM 690 C CA . GLN A 1 83 ? 49.997 -13.777 -64.358 1.00 80.56 83 GLN A CA 1
ATOM 691 C C . GLN A 1 83 ? 48.492 -13.575 -64.296 1.00 80.56 83 GLN A C 1
ATOM 693 O O . GLN A 1 83 ? 47.906 -12.942 -65.172 1.00 80.56 83 GLN A O 1
ATOM 698 N N . VAL A 1 84 ? 47.863 -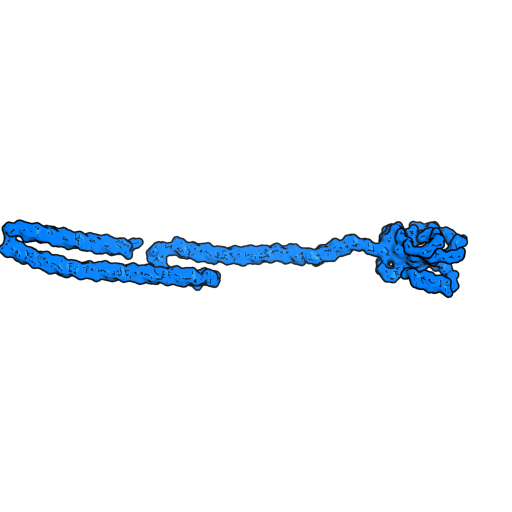14.139 -63.268 1.00 79.62 84 VAL A N 1
ATOM 699 C CA . VAL A 1 84 ? 46.452 -13.896 -62.979 1.00 79.62 84 VAL A CA 1
ATOM 700 C C . VAL A 1 84 ? 46.337 -13.280 -61.597 1.00 79.62 84 VAL A C 1
ATOM 702 O O . VAL A 1 84 ? 46.580 -13.971 -60.606 1.00 79.62 84 VAL A O 1
ATOM 705 N N . SER A 1 85 ? 45.974 -12.003 -61.545 1.00 79.31 85 SER A N 1
ATOM 706 C CA . SER A 1 85 ? 45.925 -11.194 -60.326 1.00 79.31 85 SER A CA 1
ATOM 707 C C . SER A 1 85 ? 44.487 -11.002 -59.843 1.00 79.31 85 SER A C 1
ATOM 709 O O . SER A 1 85 ? 43.572 -10.821 -60.645 1.00 79.31 85 SER A O 1
ATOM 711 N N . GLN A 1 86 ? 44.295 -11.034 -58.526 1.00 77.81 86 GLN A N 1
ATOM 712 C CA . GLN A 1 86 ? 43.025 -10.830 -57.830 1.00 77.81 86 GLN A CA 1
ATOM 713 C C . GLN A 1 86 ? 43.251 -9.871 -56.654 1.00 77.81 86 GLN A C 1
ATOM 715 O O . GLN A 1 86 ? 44.203 -10.040 -55.885 1.00 77.81 86 GLN A O 1
ATOM 720 N N . GLN A 1 87 ? 42.389 -8.866 -56.500 1.00 72.25 87 GLN A N 1
ATOM 721 C CA . GLN A 1 87 ? 42.486 -7.903 -55.402 1.00 72.25 87 GLN A CA 1
ATOM 722 C C . GLN A 1 87 ? 41.793 -8.448 -54.145 1.00 72.25 87 GLN A C 1
ATOM 724 O O . GLN A 1 87 ? 40.602 -8.749 -54.165 1.00 72.25 87 GLN A O 1
ATOM 729 N N . GLU A 1 88 ? 42.531 -8.564 -53.040 1.00 66.25 88 GLU A N 1
ATOM 730 C CA . GLU A 1 88 ? 42.015 -9.032 -51.752 1.00 66.25 88 GLU A CA 1
ATOM 731 C C . GLU A 1 88 ? 41.570 -7.808 -50.937 1.00 66.25 88 GLU A C 1
ATOM 733 O O . GLU A 1 88 ? 42.377 -6.951 -50.556 1.00 66.25 88 GLU A O 1
ATOM 738 N N . ARG A 1 89 ? 40.257 -7.645 -50.731 1.00 62.97 89 ARG A N 1
ATOM 739 C CA . ARG A 1 89 ? 39.725 -6.461 -50.044 1.00 62.97 89 ARG A CA 1
ATOM 740 C C . ARG A 1 89 ? 39.928 -6.564 -48.536 1.00 62.97 89 ARG A C 1
ATOM 742 O O . ARG A 1 89 ? 39.252 -7.334 -47.864 1.00 62.97 89 ARG A O 1
ATOM 749 N N . VAL A 1 90 ? 40.743 -5.674 -47.974 1.00 58.16 90 VAL A N 1
ATOM 750 C CA . VAL A 1 90 ? 40.776 -5.428 -46.524 1.00 58.16 90 VAL A CA 1
ATOM 751 C C . VAL A 1 90 ? 39.726 -4.362 -46.187 1.00 58.16 90 VAL A C 1
ATOM 753 O O . VAL A 1 90 ? 39.913 -3.173 -46.437 1.00 58.16 90 VAL A O 1
ATOM 756 N N . ARG A 1 91 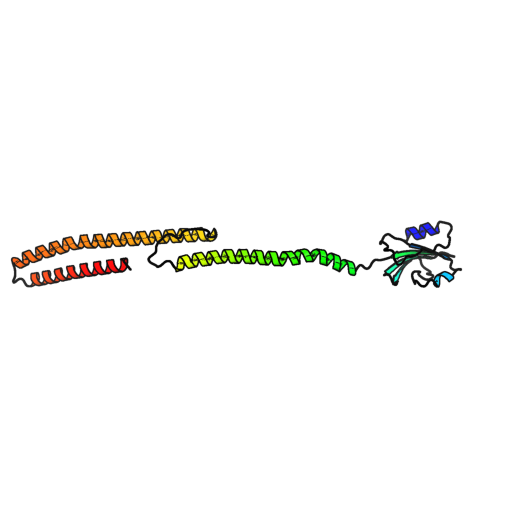? 38.568 -4.790 -45.674 1.00 58.94 91 ARG A N 1
ATOM 757 C CA . ARG A 1 91 ? 37.418 -3.933 -45.322 1.00 58.94 91 ARG A CA 1
ATOM 758 C C . ARG A 1 91 ? 37.403 -3.582 -43.826 1.00 58.94 91 ARG A C 1
ATOM 760 O O . ARG A 1 91 ? 36.442 -3.883 -43.130 1.00 58.94 91 ARG A O 1
ATOM 767 N N . GLU A 1 92 ? 38.427 -2.891 -43.328 1.00 53.91 92 GLU A N 1
ATOM 768 C CA . GLU A 1 92 ? 38.399 -2.361 -41.947 1.00 53.91 92 GLU A CA 1
ATOM 769 C C . GLU A 1 92 ? 37.365 -1.228 -41.779 1.00 53.91 92 GLU A C 1
ATOM 771 O O . GLU A 1 92 ? 36.687 -1.143 -40.757 1.00 53.91 92 GLU A O 1
ATOM 776 N N . ALA A 1 93 ? 37.148 -0.415 -42.820 1.00 52.91 93 ALA A N 1
ATOM 777 C CA . ALA A 1 93 ? 36.194 0.701 -42.791 1.00 52.91 93 ALA A CA 1
ATOM 778 C C . ALA A 1 93 ? 34.710 0.273 -42.846 1.00 52.91 93 ALA A C 1
ATOM 780 O O . ALA A 1 93 ? 33.840 1.011 -42.401 1.00 52.91 93 ALA A O 1
ATOM 781 N N . PHE A 1 94 ? 34.406 -0.931 -43.343 1.00 54.22 94 PHE A N 1
ATOM 782 C CA . PHE A 1 94 ? 33.024 -1.426 -43.430 1.00 54.22 94 PHE A CA 1
ATOM 783 C C . PHE A 1 94 ? 32.533 -2.080 -42.137 1.00 54.22 94 PHE A C 1
ATOM 785 O O . PHE A 1 94 ? 31.328 -2.135 -41.903 1.00 54.22 94 PHE A O 1
ATOM 792 N N . ALA A 1 95 ? 33.444 -2.575 -41.296 1.00 61.56 95 ALA A N 1
ATOM 793 C CA . ALA A 1 95 ? 33.080 -3.175 -40.017 1.00 61.56 95 ALA A CA 1
ATOM 794 C C . ALA A 1 95 ? 32.469 -2.136 -39.061 1.00 61.56 95 ALA A C 1
ATOM 796 O O . ALA A 1 95 ? 31.490 -2.438 -38.385 1.00 61.56 95 ALA A O 1
ATOM 797 N N . TRP A 1 96 ? 32.983 -0.900 -39.057 1.00 60.47 96 TRP A N 1
ATOM 798 C CA . TRP A 1 96 ? 32.454 0.194 -38.233 1.00 60.47 96 TRP A CA 1
ATOM 799 C C . TRP A 1 96 ? 31.084 0.701 -38.697 1.00 60.47 96 TRP A C 1
ATOM 801 O O . TRP A 1 96 ? 30.231 0.991 -37.861 1.00 60.47 96 TRP A O 1
ATOM 811 N N . GLU A 1 97 ? 30.842 0.760 -40.007 1.00 64.56 97 GLU A N 1
ATOM 812 C CA . GLU A 1 97 ? 29.551 1.184 -40.564 1.00 64.56 97 GLU A CA 1
ATOM 813 C C . GLU A 1 97 ? 28.458 0.129 -40.317 1.00 64.56 97 GLU A C 1
ATOM 815 O O . GLU A 1 97 ? 27.351 0.453 -39.878 1.00 64.56 97 GLU A O 1
ATOM 820 N N . LEU A 1 98 ? 28.801 -1.155 -40.479 1.00 63.09 98 LEU A N 1
ATOM 821 C CA . LEU A 1 98 ? 27.909 -2.268 -40.151 1.00 63.09 98 LEU A CA 1
ATOM 822 C C . LEU A 1 98 ? 27.648 -2.362 -38.639 1.00 63.09 98 LEU A C 1
ATOM 824 O O . LEU A 1 98 ? 26.492 -2.492 -38.236 1.00 63.09 98 LEU A O 1
ATOM 828 N N . ALA A 1 99 ? 28.675 -2.219 -37.795 1.00 67.94 99 ALA A N 1
ATOM 829 C CA . ALA A 1 99 ? 28.514 -2.223 -36.340 1.00 67.94 99 ALA A CA 1
ATOM 830 C C . ALA A 1 99 ? 27.648 -1.048 -35.856 1.00 67.94 99 ALA A C 1
ATOM 832 O O . ALA A 1 99 ? 26.707 -1.252 -35.090 1.00 67.94 99 ALA A O 1
ATOM 833 N N . GLY A 1 100 ? 27.897 0.172 -36.344 1.00 71.81 100 GLY A N 1
ATOM 834 C CA . GLY A 1 100 ? 27.102 1.352 -35.991 1.00 71.81 100 GLY A CA 1
ATOM 835 C C . GLY A 1 100 ? 25.620 1.177 -36.325 1.00 71.81 100 GLY A C 1
ATOM 836 O O . GLY A 1 100 ? 24.765 1.433 -35.476 1.00 71.81 100 GLY A O 1
ATOM 837 N N . SER A 1 101 ? 25.309 0.651 -37.515 1.00 77.50 101 SER A N 1
ATOM 838 C CA . SER A 1 101 ? 23.923 0.411 -37.944 1.00 77.50 101 SER A CA 1
ATOM 839 C C . SER A 1 101 ? 23.161 -0.570 -37.042 1.00 77.50 101 SER A C 1
ATOM 841 O O . SER A 1 101 ? 21.954 -0.420 -36.856 1.00 77.50 101 SER A O 1
ATOM 843 N N . MET A 1 102 ? 23.862 -1.527 -36.424 1.00 82.00 102 MET A N 1
ATOM 844 C CA . MET A 1 102 ? 23.266 -2.479 -35.487 1.00 82.00 102 MET A CA 1
ATOM 845 C C . MET A 1 102 ? 23.094 -1.894 -34.085 1.00 82.00 102 MET A C 1
ATOM 847 O O . MET A 1 102 ? 22.079 -2.165 -33.456 1.00 82.00 102 MET A O 1
ATOM 851 N N . PHE A 1 103 ? 24.038 -1.088 -33.585 1.00 87.31 103 PHE A N 1
ATOM 852 C CA . PHE A 1 103 ? 24.007 -0.593 -32.200 1.00 87.31 103 PHE A CA 1
ATOM 853 C C . PHE A 1 103 ? 23.184 0.685 -31.994 1.00 87.31 103 PHE A C 1
ATOM 855 O O . PHE A 1 103 ? 22.628 0.877 -30.910 1.00 87.31 103 PHE A O 1
ATOM 862 N N . ILE A 1 104 ? 23.066 1.547 -33.010 1.00 88.94 104 ILE A N 1
ATOM 863 C CA . ILE A 1 104 ? 22.317 2.813 -32.914 1.00 88.94 104 ILE A CA 1
ATOM 864 C C . ILE A 1 104 ? 20.850 2.603 -32.487 1.00 88.94 104 ILE A C 1
ATOM 866 O O . ILE A 1 104 ? 20.415 3.297 -31.565 1.00 88.94 104 ILE A O 1
ATOM 870 N N . PRO A 1 105 ? 20.082 1.646 -33.055 1.00 90.38 105 PRO A N 1
ATOM 871 C CA . PRO A 1 105 ? 18.710 1.394 -32.614 1.00 90.38 105 PRO A CA 1
ATOM 872 C C . PRO A 1 105 ? 18.617 1.042 -31.125 1.00 90.38 105 PRO A C 1
ATOM 874 O O . PRO A 1 105 ? 17.739 1.550 -30.432 1.00 90.38 105 PRO A O 1
ATOM 877 N N . TYR A 1 106 ? 19.548 0.237 -30.604 1.00 92.75 106 TYR A N 1
ATOM 878 C CA . TYR A 1 106 ? 19.577 -0.114 -29.182 1.00 92.75 106 TYR A CA 1
ATOM 879 C C . TYR A 1 106 ? 19.931 1.085 -28.304 1.00 92.75 106 TYR A C 1
ATOM 881 O O . TYR A 1 106 ? 19.292 1.274 -27.276 1.00 92.75 106 TYR A O 1
ATOM 889 N N . LEU A 1 107 ? 20.891 1.922 -28.712 1.00 93.44 107 LEU A N 1
ATOM 890 C CA . LEU A 1 107 ? 21.236 3.150 -27.986 1.00 93.44 107 LEU A CA 1
ATOM 891 C C . LEU A 1 107 ? 20.065 4.132 -27.903 1.00 93.44 107 LEU A C 1
ATOM 893 O O . LEU A 1 107 ? 19.947 4.841 -26.909 1.00 93.44 107 LEU A O 1
ATOM 897 N N . ILE A 1 108 ? 19.202 4.162 -28.921 1.00 94.50 108 ILE A N 1
ATOM 898 C CA . ILE A 1 108 ? 17.982 4.972 -28.907 1.00 94.50 108 ILE A CA 1
ATOM 899 C C . ILE A 1 108 ? 16.921 4.315 -28.023 1.00 94.50 108 ILE A C 1
ATOM 901 O O . ILE A 1 108 ? 16.356 4.993 -27.178 1.00 94.50 108 ILE A O 1
ATOM 905 N N . ILE A 1 109 ? 16.656 3.015 -28.173 1.00 96.50 109 ILE A N 1
ATOM 906 C CA . ILE A 1 109 ? 15.592 2.312 -27.432 1.00 96.50 109 ILE A CA 1
ATOM 907 C C . ILE A 1 109 ? 15.893 2.239 -25.929 1.00 96.50 109 ILE A C 1
ATOM 909 O O . ILE A 1 109 ? 14.991 2.435 -25.117 1.00 96.50 109 ILE A O 1
ATOM 913 N N . LEU A 1 110 ? 17.149 2.004 -25.546 1.00 97.06 110 LEU A N 1
ATOM 914 C CA . LEU A 1 110 ? 17.572 1.808 -24.159 1.00 97.06 110 LEU A CA 1
ATOM 915 C C . LEU A 1 110 ? 17.120 2.929 -23.199 1.00 97.06 110 LEU A C 1
ATOM 917 O O . LEU A 1 110 ? 16.488 2.601 -22.192 1.00 97.06 110 LEU A O 1
ATOM 921 N N . PRO A 1 111 ? 17.356 4.232 -23.461 1.00 97.31 111 PRO A N 1
ATOM 922 C CA . PRO A 1 111 ? 16.868 5.296 -22.587 1.00 97.31 111 PRO A CA 1
ATOM 923 C C . PRO A 1 111 ? 15.338 5.349 -22.520 1.00 97.31 111 PRO A C 1
ATOM 925 O O . PRO A 1 111 ? 14.806 5.594 -21.439 1.00 97.31 111 PRO A O 1
ATOM 928 N N . PHE A 1 112 ? 14.617 5.063 -23.612 1.00 97.44 112 PHE A N 1
ATOM 929 C CA . PHE A 1 112 ? 13.151 4.986 -23.570 1.00 97.44 112 PHE A CA 1
ATOM 930 C C . PHE A 1 112 ? 12.672 3.822 -22.704 1.00 97.44 112 PHE A C 1
ATOM 932 O O . PHE A 1 112 ? 11.749 3.999 -21.913 1.00 97.44 112 PHE A O 1
ATOM 939 N N . THR A 1 113 ? 13.311 2.653 -22.793 1.00 97.69 113 THR A N 1
ATOM 940 C CA . THR A 1 113 ? 12.989 1.498 -21.945 1.00 97.69 113 THR A CA 1
ATOM 941 C C . THR A 1 113 ? 13.279 1.788 -20.475 1.00 97.69 113 THR A C 1
ATOM 943 O O . THR A 1 113 ? 12.432 1.512 -19.629 1.00 97.69 113 THR A O 1
ATOM 946 N N . ILE A 1 114 ? 14.429 2.394 -20.161 1.00 97.81 114 ILE A N 1
ATOM 947 C CA . ILE A 1 114 ? 14.778 2.800 -18.791 1.00 97.81 114 ILE A CA 1
ATOM 948 C C . ILE A 1 114 ? 13.760 3.812 -18.261 1.00 97.81 114 ILE A C 1
ATOM 950 O O . ILE A 1 114 ? 13.279 3.669 -17.139 1.00 97.81 114 ILE A O 1
ATOM 954 N N . PHE A 1 115 ? 13.396 4.812 -19.065 1.00 98.00 115 PHE A N 1
ATOM 955 C CA . PHE A 1 115 ? 12.412 5.820 -18.683 1.00 98.00 115 PHE A CA 1
ATOM 956 C C . PHE A 1 115 ? 11.024 5.210 -18.457 1.00 98.00 115 PHE A C 1
ATOM 958 O O . PHE A 1 115 ? 10.390 5.493 -17.441 1.00 98.00 115 PHE A O 1
ATOM 965 N N . ALA A 1 116 ? 10.569 4.335 -19.357 1.00 97.50 116 ALA A N 1
ATOM 966 C CA . ALA A 1 116 ? 9.296 3.635 -19.230 1.00 97.50 116 ALA A CA 1
ATOM 967 C C . ALA A 1 116 ? 9.264 2.749 -17.977 1.00 97.50 116 ALA A C 1
ATOM 969 O O . ALA A 1 116 ? 8.312 2.818 -17.202 1.00 97.50 116 ALA A O 1
ATOM 970 N N . LEU A 1 117 ? 10.328 1.979 -17.729 1.00 97.31 117 LEU A N 1
ATOM 971 C CA . LEU A 1 117 ? 10.442 1.135 -16.541 1.00 97.31 117 LEU A CA 1
ATOM 972 C C . LEU A 1 117 ? 10.443 1.978 -15.260 1.00 97.31 117 LEU A C 1
ATOM 974 O O . LEU A 1 117 ? 9.709 1.677 -14.322 1.00 97.31 117 LEU A O 1
ATOM 978 N N . ALA A 1 118 ? 11.205 3.073 -15.235 1.00 96.69 118 ALA A N 1
ATOM 979 C CA . ALA A 1 118 ? 11.225 3.997 -14.107 1.00 96.69 118 ALA A CA 1
ATOM 980 C C . ALA A 1 118 ? 9.848 4.633 -13.856 1.00 96.69 118 ALA A C 1
ATOM 982 O O . ALA A 1 118 ? 9.443 4.765 -12.702 1.00 96.69 118 ALA A O 1
ATOM 983 N N . ALA A 1 119 ? 9.112 5.002 -14.907 1.00 95.75 119 ALA A N 1
ATOM 984 C CA . ALA A 1 119 ? 7.760 5.543 -14.789 1.00 95.75 119 ALA A CA 1
ATOM 985 C C . ALA A 1 119 ? 6.772 4.510 -14.223 1.00 95.75 119 ALA A C 1
ATOM 987 O O . ALA A 1 119 ? 6.000 4.844 -13.324 1.00 95.75 119 ALA A O 1
ATOM 988 N N . ILE A 1 120 ? 6.828 3.259 -14.693 1.00 93.19 120 ILE A N 1
ATOM 989 C CA . ILE A 1 120 ? 5.982 2.162 -14.197 1.00 93.19 120 ILE A CA 1
ATOM 990 C C . ILE A 1 120 ? 6.278 1.882 -12.718 1.00 93.19 120 ILE A C 1
ATOM 992 O O . ILE A 1 120 ? 5.356 1.873 -11.905 1.00 93.19 120 ILE A O 1
ATOM 996 N N . ILE A 1 121 ? 7.556 1.735 -12.349 1.00 92.69 121 ILE A N 1
ATOM 997 C CA . ILE A 1 121 ? 7.967 1.477 -10.961 1.00 92.69 121 ILE A CA 1
ATOM 998 C C . ILE A 1 121 ? 7.541 2.627 -10.046 1.00 92.69 121 ILE A C 1
ATOM 1000 O O . ILE A 1 121 ? 6.951 2.388 -8.996 1.00 92.69 121 ILE A O 1
ATOM 1004 N N . ARG A 1 122 ? 7.789 3.883 -10.442 1.00 92.44 122 ARG A N 1
ATOM 1005 C CA . ARG A 1 122 ? 7.377 5.054 -9.651 1.00 92.44 122 ARG A CA 1
ATOM 1006 C C . ARG A 1 122 ? 5.871 5.094 -9.434 1.00 92.44 122 ARG A C 1
ATOM 1008 O O . ARG A 1 122 ? 5.435 5.444 -8.344 1.00 92.44 122 ARG A O 1
ATOM 1015 N N . ARG A 1 123 ? 5.082 4.742 -10.451 1.00 88.56 123 ARG A N 1
ATOM 1016 C CA . ARG A 1 123 ? 3.621 4.722 -10.344 1.00 88.56 123 ARG A CA 1
ATOM 1017 C C . ARG A 1 123 ? 3.138 3.624 -9.394 1.00 88.56 123 ARG A C 1
ATOM 1019 O O . ARG A 1 123 ? 2.287 3.911 -8.563 1.00 88.56 123 ARG A O 1
ATOM 1026 N N . GLY A 1 124 ? 3.726 2.427 -9.462 1.00 85.06 124 GLY A N 1
ATOM 1027 C CA . GLY A 1 124 ? 3.413 1.337 -8.531 1.00 85.06 124 GLY A CA 1
ATOM 1028 C C . GLY A 1 124 ? 3.797 1.659 -7.083 1.00 85.06 124 GLY A C 1
ATOM 1029 O O . GLY A 1 124 ? 2.999 1.459 -6.175 1.00 85.06 124 GLY A O 1
ATOM 1030 N N . LEU A 1 125 ? 4.982 2.239 -6.860 1.00 87.44 125 LEU A N 1
ATOM 1031 C CA . LEU A 1 125 ? 5.414 2.658 -5.520 1.00 87.44 125 LEU A CA 1
ATOM 1032 C C . LEU A 1 125 ? 4.543 3.786 -4.951 1.00 87.44 125 LEU A C 1
ATOM 1034 O O . LEU A 1 125 ? 4.226 3.762 -3.767 1.00 87.44 125 LEU A O 1
ATOM 1038 N N . LYS A 1 126 ? 4.097 4.733 -5.790 1.00 86.94 126 LYS A N 1
ATOM 1039 C CA . LYS A 1 126 ? 3.191 5.809 -5.363 1.00 86.94 126 LYS A CA 1
ATOM 1040 C C . LYS A 1 126 ? 1.882 5.260 -4.788 1.00 86.94 126 LYS A C 1
ATOM 1042 O O . LYS A 1 126 ? 1.435 5.753 -3.762 1.00 86.94 126 LYS A O 1
ATOM 1047 N N . GLN A 1 127 ? 1.302 4.234 -5.413 1.00 84.19 127 GLN A N 1
ATOM 1048 C CA . GLN A 1 127 ? 0.063 3.612 -4.928 1.00 84.19 127 GLN A CA 1
ATOM 104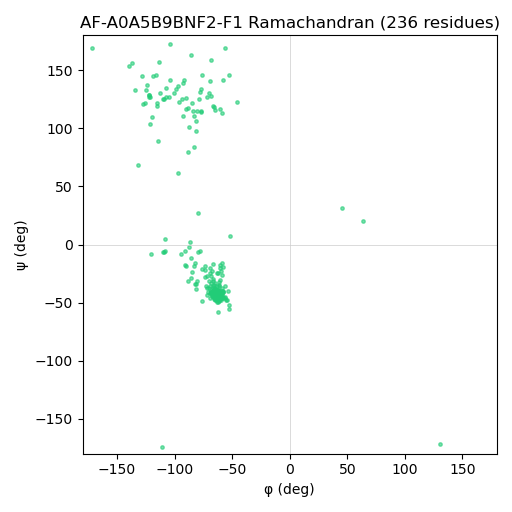9 C C . GLN A 1 127 ? 0.250 2.925 -3.566 1.00 84.19 127 GLN A C 1
ATOM 1051 O O . GLN A 1 127 ? -0.656 2.934 -2.740 1.00 84.19 127 GLN A O 1
ATOM 1056 N N . ILE A 1 128 ? 1.437 2.368 -3.299 1.00 85.00 128 ILE A N 1
ATOM 1057 C CA . ILE A 1 128 ? 1.771 1.792 -1.987 1.00 85.00 128 ILE A CA 1
ATOM 1058 C C . ILE A 1 128 ? 1.899 2.894 -0.928 1.00 85.00 128 ILE A C 1
ATOM 1060 O O . ILE A 1 128 ? 1.422 2.725 0.193 1.00 85.00 128 ILE A O 1
ATOM 1064 N N . ASP A 1 129 ? 2.523 4.022 -1.270 1.00 85.25 129 ASP A N 1
ATOM 1065 C CA . ASP A 1 129 ? 2.621 5.168 -0.361 1.00 85.25 129 ASP A CA 1
ATOM 1066 C C . ASP A 1 129 ? 1.244 5.780 -0.065 1.00 85.25 129 ASP A C 1
ATOM 1068 O O . ASP A 1 129 ? 0.980 6.156 1.075 1.00 85.25 129 ASP A O 1
ATOM 1072 N N . GLU A 1 130 ? 0.355 5.842 -1.059 1.00 83.94 130 GLU A N 1
ATOM 1073 C CA . GLU A 1 130 ? -1.040 6.268 -0.884 1.00 83.94 130 GLU A CA 1
ATOM 1074 C C . GLU A 1 130 ? -1.795 5.323 0.060 1.00 83.94 130 GLU A C 1
ATOM 1076 O O . GLU A 1 130 ? -2.338 5.794 1.056 1.00 83.94 130 GLU A O 1
ATOM 1081 N N . PHE A 1 131 ? -1.717 4.005 -0.161 1.00 83.25 131 PHE A N 1
ATOM 1082 C CA . PHE A 1 131 ? -2.307 3.000 0.735 1.00 83.25 131 PHE A CA 1
ATOM 1083 C C . PHE A 1 131 ? -1.787 3.132 2.174 1.00 83.25 131 PHE A C 1
ATOM 1085 O O . PHE A 1 131 ? -2.545 3.112 3.141 1.00 83.25 131 PHE A O 1
ATOM 1092 N N . LYS A 1 132 ? -0.472 3.310 2.332 1.00 83.31 132 LYS A N 1
ATOM 1093 C CA . LYS A 1 132 ? 0.155 3.517 3.641 1.00 83.31 132 LYS A CA 1
ATOM 1094 C C . LYS A 1 132 ? -0.334 4.800 4.313 1.00 83.31 132 LYS A C 1
ATOM 1096 O O . LYS A 1 132 ? -0.523 4.799 5.527 1.00 83.31 132 LYS A O 1
ATOM 1101 N N . ASN A 1 133 ? -0.465 5.894 3.566 1.00 82.25 133 ASN A N 1
ATOM 1102 C CA . ASN A 1 133 ? -0.931 7.162 4.118 1.00 82.25 133 ASN A CA 1
ATOM 1103 C C . ASN A 1 133 ? -2.403 7.074 4.526 1.00 82.25 133 ASN A C 1
ATOM 1105 O O . ASN A 1 133 ? -2.716 7.508 5.628 1.00 82.25 133 ASN A O 1
ATOM 1109 N N . GLU A 1 134 ? -3.258 6.427 3.725 1.00 80.19 134 GLU A N 1
ATOM 1110 C CA . GLU A 1 134 ? -4.659 6.167 4.091 1.00 80.19 134 GLU A CA 1
ATOM 1111 C C . GLU A 1 134 ? -4.748 5.365 5.398 1.00 80.19 134 GLU A C 1
ATOM 1113 O O . GLU A 1 134 ? -5.567 5.646 6.268 1.00 80.19 134 GLU A O 1
ATOM 1118 N N . LEU A 1 135 ? -3.854 4.391 5.579 1.00 79.19 135 LEU A N 1
ATOM 1119 C CA . LEU A 1 135 ? -3.805 3.587 6.796 1.00 79.19 135 LEU A CA 1
ATOM 1120 C C . LEU A 1 135 ? -3.229 4.339 8.004 1.00 79.19 135 LEU A C 1
ATOM 1122 O O . LEU A 1 135 ? -3.553 4.011 9.139 1.00 79.19 135 LEU A O 1
ATOM 1126 N N . LYS A 1 136 ? -2.352 5.321 7.772 1.00 78.06 136 LYS A N 1
ATOM 1127 C CA . LYS A 1 136 ? -1.729 6.138 8.822 1.00 78.06 136 LYS A CA 1
ATOM 1128 C C . LYS A 1 136 ? -2.639 7.274 9.291 1.00 78.06 136 LYS A C 1
ATOM 1130 O O . LYS A 1 136 ? -2.544 7.671 10.447 1.00 78.06 136 LYS A O 1
ATOM 1135 N N . GLU A 1 137 ? -3.432 7.842 8.388 1.00 69.50 137 GLU A N 1
ATOM 1136 C CA . GLU A 1 137 ? -4.382 8.911 8.709 1.00 69.50 137 GLU A CA 1
ATOM 1137 C C . GLU A 1 137 ? -5.628 8.385 9.427 1.00 69.50 137 GLU A C 1
ATOM 1139 O O . GLU A 1 137 ? -6.261 9.158 10.141 1.00 69.50 137 GLU A O 1
ATOM 1144 N N . ARG A 1 138 ? -5.936 7.084 9.310 1.00 70.69 138 ARG A N 1
ATOM 1145 C CA . ARG A 1 138 ? -6.973 6.445 10.124 1.00 70.69 138 ARG A CA 1
ATOM 1146 C C . ARG A 1 138 ? -6.555 6.401 11.591 1.00 70.69 138 ARG A C 1
ATOM 1148 O O . ARG A 1 138 ? -5.552 5.781 11.953 1.00 70.69 138 ARG A O 1
ATOM 1155 N N . ASP A 1 139 ? -7.353 7.057 12.424 1.00 62.72 139 ASP A N 1
ATOM 1156 C CA . ASP A 1 139 ? -7.216 7.005 13.874 1.00 62.72 139 ASP A CA 1
ATOM 1157 C C . ASP A 1 139 ? -7.582 5.605 14.402 1.00 62.72 139 ASP A C 1
ATOM 1159 O O . ASP A 1 139 ? -8.294 4.840 13.750 1.00 62.72 139 ASP A O 1
ATOM 1163 N N . SER A 1 140 ? -7.113 5.260 15.600 1.00 59.84 140 SER A N 1
ATOM 1164 C CA . SER A 1 140 ? -7.364 3.953 16.229 1.00 59.84 140 SER A CA 1
ATOM 1165 C C . SER A 1 140 ? -8.851 3.647 16.463 1.00 59.84 140 SER A C 1
ATOM 1167 O O . SER A 1 140 ? -9.236 2.480 16.571 1.00 59.84 140 SER A O 1
ATOM 1169 N N . GLU A 1 141 ? -9.685 4.686 16.480 1.00 61.84 141 GLU A N 1
ATOM 1170 C CA . GLU A 1 141 ? -11.138 4.615 16.632 1.00 61.84 141 GLU A CA 1
ATOM 1171 C C . GLU A 1 141 ? -11.883 4.515 15.288 1.00 61.84 141 GLU A C 1
ATOM 1173 O O . GLU A 1 141 ? -13.049 4.109 15.240 1.00 61.84 141 GLU A O 1
ATOM 1178 N N . GLU A 1 142 ? -11.229 4.860 14.175 1.00 70.75 142 GLU A N 1
ATOM 1179 C CA . GLU A 1 142 ? -11.868 4.927 12.865 1.00 70.75 142 GLU A CA 1
ATOM 1180 C C . GLU A 1 142 ? -11.819 3.566 12.156 1.00 70.75 142 GLU A C 1
ATOM 1182 O O . GLU A 1 142 ? -11.012 3.300 11.268 1.00 70.75 142 GLU A O 1
ATOM 1187 N N . LEU A 1 143 ? -12.736 2.679 12.551 1.00 76.19 143 LEU A N 1
ATOM 1188 C CA . LEU A 1 143 ? -12.906 1.330 11.988 1.00 76.19 143 LEU A CA 1
ATOM 1189 C C . LEU A 1 143 ? -13.679 1.329 10.652 1.00 76.19 143 LEU A C 1
ATOM 1191 O O . LEU A 1 143 ? -14.376 0.362 10.331 1.00 76.19 143 LEU A O 1
ATOM 1195 N N . THR A 1 144 ? -13.614 2.423 9.889 1.00 77.94 144 THR A N 1
ATOM 1196 C CA . THR A 1 144 ? -14.245 2.508 8.568 1.00 77.94 144 THR A CA 1
ATOM 1197 C C . THR A 1 144 ? -13.515 1.596 7.577 1.00 77.94 144 THR A C 1
ATOM 1199 O O . THR A 1 144 ? -12.284 1.514 7.605 1.00 77.94 144 THR A O 1
ATOM 1202 N N . PRO A 1 145 ? -14.239 0.898 6.682 1.00 77.38 145 PRO A N 1
ATOM 1203 C CA . PRO A 1 145 ? -13.607 0.055 5.676 1.00 77.38 145 PRO A CA 1
ATOM 1204 C C . PRO A 1 145 ? -12.645 0.854 4.794 1.00 77.38 145 PRO A C 1
ATOM 1206 O O . PRO A 1 145 ? -12.939 1.986 4.410 1.00 77.38 145 PRO A O 1
ATOM 1209 N N . ILE A 1 146 ? -11.519 0.239 4.439 1.00 81.75 146 ILE A N 1
ATOM 1210 C CA . ILE A 1 146 ? -10.596 0.725 3.415 1.00 81.75 146 ILE A CA 1
ATOM 1211 C C . ILE A 1 146 ? -11.317 0.658 2.069 1.00 81.75 146 ILE A C 1
ATOM 1213 O O . ILE A 1 146 ? -11.713 -0.428 1.630 1.00 81.75 146 ILE A O 1
ATOM 1217 N N . GLU A 1 147 ? -11.501 1.811 1.425 1.00 75.06 147 GLU A N 1
ATOM 1218 C CA . GLU A 1 147 ? -12.138 1.887 0.117 1.00 75.06 147 GLU A CA 1
ATOM 1219 C C . GLU A 1 147 ? -11.129 1.529 -0.971 1.00 75.06 147 GLU A C 1
ATOM 1221 O O . GLU A 1 147 ? -10.139 2.217 -1.209 1.00 75.06 147 GLU A O 1
ATOM 1226 N N . VAL A 1 148 ? -11.391 0.427 -1.660 1.00 67.88 148 VAL A N 1
ATOM 1227 C CA . VAL A 1 148 ? -10.495 -0.088 -2.686 1.00 67.88 148 VAL A CA 1
ATOM 1228 C C . VAL A 1 148 ? -10.753 0.631 -4.009 1.00 67.88 148 VAL A C 1
ATOM 1230 O O . VAL A 1 148 ? -11.471 0.130 -4.874 1.00 67.88 148 VAL A O 1
ATOM 1233 N N . HIS A 1 149 ? -10.150 1.803 -4.184 1.00 68.00 149 HIS A N 1
ATOM 1234 C CA . HIS A 1 149 ? -10.144 2.510 -5.463 1.00 68.00 149 HIS A CA 1
ATOM 1235 C C . HIS A 1 149 ? -8.706 2.596 -5.991 1.00 68.00 149 HIS A C 1
ATOM 1237 O O . HIS A 1 149 ? -7.826 3.149 -5.344 1.00 68.00 149 HIS A O 1
ATOM 1243 N N . ASP A 1 150 ? -8.463 2.014 -7.169 1.00 71.81 150 ASP A N 1
ATOM 1244 C CA . ASP A 1 150 ? -7.185 2.063 -7.900 1.00 71.81 150 ASP A CA 1
ATOM 1245 C C . ASP A 1 150 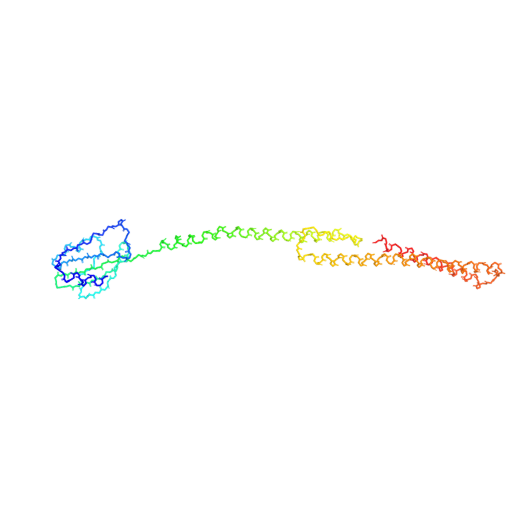? -5.954 1.401 -7.237 1.00 71.81 150 ASP A C 1
ATOM 1247 O O . ASP A 1 150 ? -4.816 1.659 -7.649 1.00 71.81 150 ASP A O 1
ATOM 1251 N N . TYR A 1 151 ? -6.147 0.489 -6.276 1.00 79.75 151 TYR A N 1
ATOM 1252 C CA . TYR A 1 151 ? -5.039 -0.276 -5.691 1.00 79.75 151 TYR A CA 1
ATOM 1253 C C . TYR A 1 151 ? -4.517 -1.413 -6.593 1.00 79.75 151 TYR A C 1
ATOM 1255 O O . TYR A 1 151 ? -5.300 -2.062 -7.294 1.00 79.75 151 TYR A O 1
ATOM 1263 N N . PRO A 1 152 ? -3.196 -1.699 -6.560 1.00 81.69 152 PRO A N 1
ATOM 1264 C CA . PRO A 1 152 ? -2.617 -2.898 -7.160 1.00 81.69 152 PRO A CA 1
ATOM 1265 C C . PRO A 1 152 ? -3.326 -4.168 -6.681 1.00 81.69 152 PRO A C 1
ATOM 1267 O O . PRO A 1 152 ? -3.731 -4.261 -5.518 1.00 81.69 152 PRO A O 1
ATOM 1270 N N . GLN A 1 153 ? -3.431 -5.173 -7.553 1.00 85.12 153 GLN A N 1
ATOM 1271 C CA . GLN A 1 153 ? -4.117 -6.435 -7.240 1.00 85.12 153 GLN A CA 1
ATOM 1272 C C . GLN A 1 153 ? -3.496 -7.159 -6.038 1.00 85.12 153 GLN A C 1
ATOM 1274 O O . GLN A 1 153 ? -4.179 -7.883 -5.320 1.00 85.12 153 GLN A O 1
ATOM 1279 N N . GLU A 1 154 ? -2.212 -6.921 -5.793 1.00 86.00 154 GLU A N 1
ATOM 1280 C CA . GLU A 1 154 ? -1.434 -7.464 -4.689 1.00 86.00 154 GLU A CA 1
ATOM 1281 C C . GLU A 1 154 ? -1.849 -6.893 -3.323 1.00 86.00 154 GLU A C 1
ATOM 1283 O O . GLU A 1 154 ? -1.645 -7.554 -2.306 1.00 86.00 154 GLU A O 1
ATOM 1288 N N . LEU A 1 155 ? -2.439 -5.690 -3.277 1.00 86.12 155 LEU A N 1
ATOM 1289 C CA . LEU A 1 155 ? -2.892 -5.058 -2.030 1.00 86.12 155 LEU A CA 1
ATOM 1290 C C . LEU A 1 155 ? -4.340 -5.410 -1.666 1.00 86.12 155 LEU A C 1
ATOM 1292 O O . LEU A 1 155 ? -4.715 -5.292 -0.498 1.00 86.12 155 LEU A O 1
ATOM 1296 N N . LEU A 1 156 ? -5.136 -5.890 -2.628 1.00 86.88 156 LEU A N 1
ATOM 1297 C CA . LEU A 1 156 ? -6.543 -6.254 -2.415 1.00 86.88 156 LEU A CA 1
ATOM 1298 C C . LEU A 1 156 ? -6.746 -7.261 -1.270 1.00 86.88 156 LEU A C 1
ATOM 1300 O O . LEU A 1 156 ? -7.593 -7.003 -0.416 1.00 86.88 156 LEU A O 1
ATOM 1304 N N . PRO A 1 157 ? -5.983 -8.373 -1.183 1.00 89.00 157 PRO A N 1
ATOM 1305 C CA . PRO A 1 157 ? -6.190 -9.362 -0.125 1.00 89.00 157 PRO A CA 1
ATOM 1306 C C . PRO A 1 157 ? -5.854 -8.804 1.260 1.00 89.00 157 PRO A C 1
ATOM 1308 O O . PRO A 1 157 ? -6.518 -9.122 2.241 1.00 89.00 157 PRO A O 1
ATOM 1311 N N . THR A 1 158 ? -4.829 -7.952 1.338 1.00 88.94 158 THR A N 1
ATOM 1312 C CA . THR A 1 158 ? -4.430 -7.298 2.586 1.00 88.94 158 THR A CA 1
ATOM 1313 C C . THR A 1 158 ? -5.516 -6.337 3.057 1.00 88.94 158 THR A C 1
ATOM 1315 O O . THR A 1 158 ? -5.876 -6.360 4.229 1.00 88.94 158 THR A O 1
ATOM 1318 N N . SER A 1 159 ? -6.073 -5.531 2.147 1.00 88.19 159 SER A N 1
ATOM 1319 C CA . SER A 1 159 ? -7.186 -4.627 2.450 1.00 88.19 159 SER A CA 1
ATOM 1320 C C . SER A 1 159 ? -8.426 -5.387 2.941 1.00 88.19 159 SER A C 1
ATOM 1322 O O . SER A 1 159 ? -9.008 -4.994 3.951 1.00 88.19 159 SER A O 1
ATOM 1324 N N . ASP A 1 160 ? -8.781 -6.511 2.307 1.00 89.25 160 ASP A N 1
ATOM 1325 C CA . ASP A 1 160 ? -9.908 -7.353 2.738 1.00 89.25 160 ASP A CA 1
ATOM 1326 C C . ASP A 1 160 ? -9.705 -7.909 4.157 1.00 89.25 160 ASP A C 1
ATOM 1328 O O . ASP A 1 160 ? -10.602 -7.835 5.000 1.00 89.25 160 ASP A O 1
ATOM 1332 N N . GLU A 1 161 ? -8.506 -8.408 4.469 1.00 91.19 161 GLU A N 1
ATOM 1333 C CA . GLU A 1 161 ? -8.222 -8.947 5.802 1.00 91.19 161 GLU A CA 1
ATOM 1334 C C . GLU A 1 161 ? -8.184 -7.847 6.877 1.00 91.19 161 GLU A C 1
ATOM 1336 O O . GLU A 1 161 ? -8.665 -8.060 7.993 1.00 91.19 161 GLU A O 1
ATOM 1341 N N . MET A 1 162 ? -7.693 -6.646 6.546 1.00 89.25 162 MET A N 1
ATOM 1342 C CA . MET A 1 162 ? -7.777 -5.489 7.446 1.00 89.25 162 MET A CA 1
ATOM 1343 C C . MET A 1 162 ? -9.228 -5.074 7.698 1.00 89.25 162 MET A C 1
ATOM 1345 O O . MET A 1 162 ? -9.609 -4.882 8.850 1.00 89.25 162 MET A O 1
ATOM 1349 N N . ASN A 1 163 ? -10.062 -5.026 6.659 1.00 90.44 163 ASN A N 1
ATOM 1350 C CA . ASN A 1 163 ? -11.486 -4.720 6.796 1.00 90.44 163 ASN A CA 1
ATOM 1351 C C . ASN A 1 163 ? -12.206 -5.748 7.678 1.00 90.44 163 ASN A C 1
ATOM 1353 O O . ASN A 1 163 ? -12.983 -5.376 8.557 1.00 90.44 163 ASN A O 1
ATOM 1357 N N . ARG A 1 164 ? -11.896 -7.039 7.522 1.00 91.19 164 ARG A N 1
ATOM 1358 C CA . ARG A 1 164 ? -12.411 -8.097 8.407 1.00 91.19 164 ARG A CA 1
ATOM 1359 C C . ARG A 1 164 ? -11.956 -7.931 9.849 1.00 91.19 164 ARG A C 1
ATOM 1361 O O . ARG A 1 164 ? -12.725 -8.204 10.770 1.00 91.19 164 ARG A O 1
ATOM 1368 N N . LEU A 1 165 ? -10.709 -7.520 10.071 1.00 90.38 165 LEU A N 1
ATOM 1369 C CA . LEU A 1 165 ? -10.218 -7.222 11.411 1.00 90.38 165 LEU A CA 1
ATOM 1370 C C . LEU A 1 165 ? -10.978 -6.036 12.017 1.00 90.38 165 LEU A C 1
ATOM 1372 O O . LEU A 1 165 ? -11.438 -6.145 13.152 1.00 90.38 165 LEU A O 1
ATOM 1376 N N . PHE A 1 166 ? -11.169 -4.952 11.262 1.00 90.06 166 PHE A N 1
ATOM 1377 C CA . PHE A 1 166 ? -11.941 -3.791 11.707 1.00 90.06 166 PHE A CA 1
ATOM 1378 C C . PHE A 1 166 ? -13.384 -4.161 12.051 1.00 90.06 166 PHE A C 1
ATOM 1380 O O . PHE A 1 166 ? -13.879 -3.771 13.107 1.00 90.06 166 PHE A O 1
ATOM 1387 N N . GLU A 1 167 ? -14.027 -5.004 11.241 1.00 91.19 167 GLU A N 1
ATOM 1388 C CA . GLU A 1 167 ? -15.366 -5.523 11.525 1.00 91.19 167 GLU A CA 1
ATOM 1389 C C . GLU A 1 167 ? -15.399 -6.340 12.826 1.00 91.19 167 GLU A C 1
ATOM 1391 O O . GLU A 1 167 ? -16.286 -6.155 13.663 1.00 91.19 167 GLU A O 1
ATOM 1396 N N . ARG A 1 168 ? -14.406 -7.211 13.051 1.00 92.12 168 ARG A N 1
ATOM 1397 C CA . ARG A 1 168 ? -14.298 -7.995 14.293 1.00 92.12 168 ARG A CA 1
ATOM 1398 C C . ARG A 1 168 ? -14.096 -7.108 15.518 1.00 92.12 168 ARG A C 1
ATOM 1400 O O . ARG A 1 168 ? -14.725 -7.365 16.542 1.00 92.12 168 ARG A O 1
ATOM 1407 N N . ILE A 1 169 ? -13.252 -6.080 15.419 1.00 91.00 169 ILE A N 1
ATOM 1408 C CA . ILE A 1 169 ? -13.021 -5.120 16.507 1.00 91.00 169 ILE A CA 1
ATOM 1409 C C . ILE A 1 169 ? -14.302 -4.330 16.783 1.00 91.00 169 ILE A C 1
ATOM 1411 O O . ILE A 1 169 ? -14.729 -4.251 17.932 1.00 91.00 169 ILE A O 1
ATOM 1415 N N . SER A 1 170 ? -14.956 -3.816 15.740 1.00 89.06 170 SER A N 1
ATOM 1416 C CA . SER A 1 170 ? -16.208 -3.061 15.855 1.00 89.06 170 SER A CA 1
ATOM 1417 C C . SER A 1 170 ? -17.294 -3.891 16.540 1.00 89.06 170 SER A C 1
ATOM 1419 O O . SER A 1 170 ? -17.935 -3.443 17.495 1.00 89.06 170 SER A O 1
ATOM 1421 N N . LYS A 1 171 ? -17.439 -5.152 16.122 1.00 91.31 171 LYS A N 1
ATOM 1422 C CA . LYS A 1 171 ? -18.372 -6.092 16.736 1.00 91.31 171 LYS A CA 1
ATOM 1423 C C . LYS A 1 171 ? -18.046 -6.339 18.211 1.00 91.31 171 LYS A C 1
ATOM 1425 O O . LYS A 1 171 ? -18.947 -6.247 19.040 1.00 91.31 171 LYS A O 1
ATOM 1430 N N . ALA A 1 172 ? -16.782 -6.603 18.542 1.00 90.12 172 ALA A N 1
ATOM 1431 C CA . ALA A 1 172 ? -16.354 -6.841 19.920 1.00 90.12 172 ALA A CA 1
ATOM 1432 C C . ALA A 1 172 ? -16.586 -5.615 20.822 1.00 90.12 172 ALA A C 1
ATOM 1434 O O . ALA A 1 172 ? -17.097 -5.758 21.932 1.00 90.12 172 ALA A O 1
ATOM 1435 N N . GLN A 1 173 ? -16.293 -4.405 20.335 1.00 88.88 173 GLN A N 1
ATOM 1436 C CA . GLN A 1 173 ? -16.583 -3.168 21.065 1.00 88.88 173 GLN A CA 1
ATOM 1437 C C . GLN A 1 173 ? -18.087 -2.984 21.297 1.00 88.88 173 GLN A C 1
ATOM 1439 O O . GLN A 1 173 ? -18.501 -2.583 22.385 1.00 88.88 173 GLN A O 1
ATOM 1444 N N . ASN A 1 174 ? -18.924 -3.285 20.300 1.00 88.94 174 ASN A N 1
ATOM 1445 C CA . ASN A 1 174 ? -20.374 -3.186 20.447 1.00 88.94 174 ASN A CA 1
ATOM 1446 C C . ASN A 1 174 ? -20.926 -4.215 21.450 1.00 88.94 174 ASN A C 1
ATOM 1448 O O . ASN A 1 174 ? -21.764 -3.878 22.285 1.00 88.94 174 ASN A O 1
ATOM 1452 N N . GLU A 1 175 ? -20.422 -5.450 21.418 1.00 91.69 175 GLU A N 1
ATOM 1453 C CA . GLU A 1 175 ? -20.758 -6.484 22.404 1.00 91.69 175 GLU A CA 1
ATOM 1454 C C . GLU A 1 175 ? -20.330 -6.072 23.822 1.00 91.69 175 GLU A C 1
ATOM 1456 O O . GLU A 1 175 ? -21.103 -6.227 24.767 1.00 91.69 175 GLU A O 1
ATOM 1461 N N . GLN A 1 176 ? -19.150 -5.465 23.978 1.00 89.50 176 GLN A N 1
ATOM 1462 C CA . GLN A 1 176 ? -18.679 -4.937 25.259 1.00 89.50 176 GLN A CA 1
ATOM 1463 C C . GLN A 1 176 ? -19.552 -3.777 25.768 1.00 89.50 176 GLN A C 1
ATOM 1465 O O . GLN A 1 176 ? -19.919 -3.766 26.946 1.00 89.50 176 GLN A O 1
ATOM 1470 N N . LYS A 1 177 ? -19.940 -2.834 24.894 1.00 87.94 177 LYS A N 1
ATOM 1471 C CA . LYS A 1 177 ? -20.882 -1.739 25.213 1.00 87.94 177 LYS A CA 1
ATOM 1472 C C . LYS A 1 177 ? -22.202 -2.292 25.748 1.00 87.94 177 LYS A C 1
ATOM 1474 O O . LYS A 1 177 ? -22.684 -1.837 26.788 1.00 87.94 177 LYS A O 1
ATOM 1479 N N . GLN A 1 178 ? -22.755 -3.289 25.058 1.00 90.19 178 GLN A N 1
ATOM 1480 C CA . GLN A 1 178 ? -24.005 -3.931 25.451 1.00 90.19 178 GLN A CA 1
ATOM 1481 C C . GLN A 1 178 ? -23.859 -4.668 26.789 1.00 90.19 178 GLN A C 1
ATOM 1483 O O . GLN A 1 178 ? -24.671 -4.463 27.685 1.00 90.19 178 GLN A O 1
ATOM 1488 N N . PHE A 1 179 ? -22.784 -5.439 26.973 1.00 90.25 179 PHE A N 1
ATOM 1489 C CA . PHE A 1 179 ? -22.518 -6.150 28.224 1.00 90.25 179 PHE A CA 1
ATOM 1490 C C . PHE A 1 179 ? -22.407 -5.204 29.430 1.00 90.25 179 PHE A C 1
ATOM 1492 O O . PHE A 1 179 ? -22.978 -5.485 30.481 1.00 90.25 179 PHE A O 1
ATOM 1499 N N . ILE A 1 180 ? -21.711 -4.068 29.293 1.00 90.06 180 ILE A N 1
ATOM 1500 C CA . ILE A 1 180 ? -21.596 -3.066 30.368 1.00 90.06 180 ILE A CA 1
ATOM 1501 C C . ILE A 1 180 ? -22.967 -2.462 30.694 1.00 90.06 180 ILE A C 1
ATOM 1503 O O . ILE A 1 180 ? -23.297 -2.288 31.871 1.00 90.06 180 ILE A O 1
ATOM 1507 N N . ALA A 1 181 ? -23.772 -2.150 29.674 1.00 88.31 181 ALA A N 1
ATOM 1508 C CA . ALA A 1 181 ? -25.120 -1.623 29.866 1.00 88.31 181 ALA A CA 1
ATOM 1509 C C . ALA A 1 181 ? -26.022 -2.634 30.592 1.00 88.31 181 ALA A C 1
ATOM 1511 O O . ALA A 1 181 ? -26.681 -2.280 31.573 1.00 88.31 181 ALA A O 1
ATOM 1512 N N . ASP A 1 182 ? -25.992 -3.896 30.170 1.00 90.62 182 ASP A N 1
ATOM 1513 C CA . ASP A 1 182 ? -26.775 -4.970 30.776 1.00 90.62 182 ASP A CA 1
ATOM 1514 C C . ASP A 1 182 ? -26.322 -5.226 32.221 1.00 90.62 182 ASP A C 1
ATOM 1516 O O . ASP A 1 182 ? -27.140 -5.217 33.141 1.00 90.62 182 ASP A O 1
ATOM 1520 N N . ALA A 1 183 ? -25.011 -5.329 32.468 1.00 90.50 183 ALA A N 1
ATOM 1521 C CA . ALA A 1 183 ? -24.456 -5.484 33.812 1.00 90.50 183 ALA A CA 1
ATOM 1522 C C . ALA A 1 183 ? -24.840 -4.317 34.739 1.00 90.50 183 ALA A C 1
ATOM 1524 O O . ALA A 1 183 ? -25.140 -4.529 35.916 1.00 90.50 183 ALA A O 1
ATOM 1525 N N . ALA A 1 184 ? -24.883 -3.084 34.223 1.00 88.88 184 ALA A N 1
ATOM 1526 C CA . ALA A 1 184 ? -25.323 -1.925 34.992 1.00 88.88 184 ALA A CA 1
ATOM 1527 C C . ALA A 1 184 ? -26.770 -2.058 35.475 1.00 88.88 184 ALA A C 1
ATOM 1529 O O . ALA A 1 184 ? -27.074 -1.775 36.641 1.00 88.88 184 ALA A O 1
ATOM 1530 N N . HIS A 1 185 ? -27.661 -2.486 34.584 1.00 89.12 185 HIS A N 1
ATOM 1531 C CA . HIS A 1 185 ? -29.070 -2.683 34.896 1.00 89.12 185 HIS A CA 1
ATOM 1532 C C . HIS A 1 185 ? -29.284 -3.863 35.851 1.00 89.12 185 HIS A C 1
ATOM 1534 O O . HIS A 1 185 ? -29.967 -3.707 36.872 1.00 89.12 185 HIS A O 1
ATOM 1540 N N . GLU A 1 186 ? -28.637 -4.996 35.580 1.00 93.25 186 GLU A N 1
ATOM 1541 C CA . GLU A 1 186 ? -28.753 -6.219 36.377 1.00 93.25 186 GLU A CA 1
ATOM 1542 C C . GLU A 1 186 ? -28.158 -6.073 37.781 1.00 93.25 186 GLU A C 1
ATOM 1544 O O . GLU A 1 186 ? -28.671 -6.673 38.719 1.00 93.25 186 GLU A O 1
ATOM 1549 N N . LEU A 1 187 ? -27.134 -5.234 37.986 1.00 91.75 187 LEU A N 1
ATOM 1550 C CA . LEU A 1 187 ? -26.587 -4.963 39.323 1.00 91.75 187 LEU A CA 1
ATOM 1551 C C . LEU A 1 187 ? -27.392 -3.910 40.097 1.00 91.75 187 LEU A C 1
ATOM 1553 O O . LEU A 1 187 ? -27.522 -4.006 41.321 1.00 91.75 187 LEU A O 1
ATOM 1557 N N . ARG A 1 188 ? -27.965 -2.903 39.420 1.00 87.44 188 ARG A N 1
ATOM 1558 C CA . ARG A 1 188 ? -28.742 -1.839 40.082 1.00 87.44 188 ARG A CA 1
ATOM 1559 C C . ARG A 1 188 ? -29.978 -2.399 40.783 1.00 87.44 188 ARG A C 1
ATOM 1561 O O . ARG A 1 188 ? -30.289 -1.965 41.892 1.00 87.44 188 ARG A O 1
ATOM 1568 N N . THR A 1 189 ? -30.669 -3.354 40.171 1.00 92.88 189 THR A N 1
ATOM 1569 C CA . THR A 1 189 ? -31.915 -3.931 40.697 1.00 92.88 189 THR A CA 1
ATOM 1570 C C . THR A 1 189 ? -31.737 -4.645 42.052 1.00 92.88 189 THR A C 1
ATOM 1572 O O . THR A 1 189 ? -32.363 -4.213 43.027 1.00 92.88 189 THR A O 1
ATOM 1575 N N . PRO A 1 190 ? -30.865 -5.664 42.196 1.00 92.19 190 PRO A N 1
ATOM 1576 C CA . PRO A 1 190 ? -30.660 -6.377 43.457 1.00 92.19 190 PRO A CA 1
ATOM 1577 C C . PRO A 1 190 ? -30.034 -5.489 44.537 1.00 92.19 190 PRO A C 1
ATOM 1579 O O . PRO A 1 190 ? -30.450 -5.557 45.693 1.00 92.19 190 PRO A O 1
ATOM 1582 N N . VAL A 1 191 ? -29.097 -4.598 44.186 1.00 90.19 191 VAL A N 1
ATOM 1583 C CA . VAL A 1 191 ? -28.505 -3.647 45.145 1.00 90.19 191 VAL A CA 1
ATOM 1584 C C . VAL A 1 191 ? -29.563 -2.683 45.689 1.00 90.19 191 VAL A C 1
ATOM 1586 O O . VAL A 1 191 ? -29.566 -2.371 46.882 1.00 90.19 191 VAL A O 1
ATOM 1589 N N . THR A 1 192 ? -30.494 -2.229 44.845 1.00 90.06 192 THR A N 1
ATOM 1590 C CA . THR A 1 192 ? -31.612 -1.368 45.268 1.00 90.06 192 THR A CA 1
ATOM 1591 C C . THR A 1 192 ? -32.579 -2.120 46.181 1.00 90.06 192 THR A C 1
ATOM 1593 O O . THR A 1 192 ? -32.967 -1.592 47.225 1.00 90.06 192 THR A O 1
ATOM 1596 N N . ALA A 1 193 ? -32.926 -3.362 45.832 1.00 94.00 193 ALA A N 1
ATOM 1597 C CA . ALA A 1 193 ? -33.809 -4.208 46.631 1.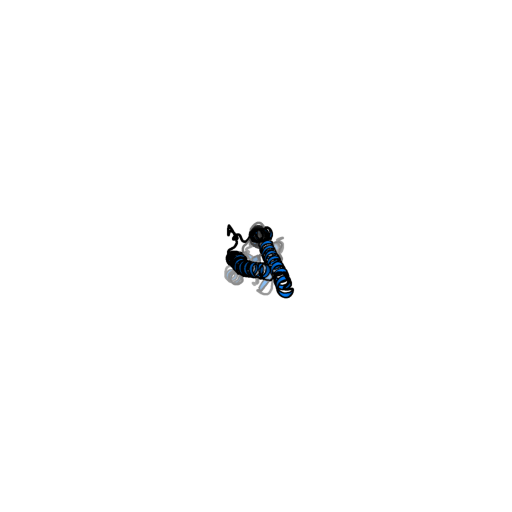00 94.00 193 ALA A CA 1
ATOM 1598 C C . ALA A 1 193 ? -33.229 -4.486 48.029 1.00 94.00 193 ALA A C 1
ATOM 1600 O O . ALA A 1 193 ? -33.912 -4.282 49.035 1.00 94.00 193 ALA A O 1
ATOM 1601 N N . LEU A 1 194 ? -31.947 -4.863 48.101 1.00 93.31 194 LEU A N 1
ATOM 1602 C CA . LEU A 1 194 ? -31.240 -5.091 49.363 1.00 93.31 194 LEU A CA 1
ATOM 1603 C C . LEU A 1 194 ? -31.140 -3.806 50.202 1.00 93.31 194 LEU A C 1
ATOM 1605 O O . LEU A 1 194 ? -31.324 -3.851 51.420 1.00 93.31 194 LEU A O 1
ATOM 1609 N N . ASN A 1 195 ? -30.910 -2.647 49.573 1.00 91.25 195 ASN A N 1
ATOM 1610 C CA . ASN A 1 195 ? -30.909 -1.355 50.270 1.00 91.25 195 ASN A CA 1
ATOM 1611 C C . ASN A 1 195 ? -32.279 -1.028 50.865 1.00 91.25 195 ASN A C 1
ATOM 1613 O O . ASN A 1 195 ? -32.357 -0.567 52.004 1.00 91.25 195 ASN A O 1
ATOM 1617 N N . LEU A 1 196 ? -33.361 -1.275 50.122 1.00 92.25 196 LEU A N 1
ATOM 1618 C CA . LEU A 1 196 ? -34.719 -1.044 50.606 1.00 92.25 196 LEU A CA 1
ATOM 1619 C C . LEU A 1 196 ? -35.048 -1.957 51.794 1.00 92.25 196 LEU A C 1
ATOM 1621 O O . LEU A 1 196 ? -35.503 -1.465 52.824 1.00 92.25 196 LEU A O 1
ATOM 1625 N N . GLN A 1 197 ? -34.755 -3.256 51.691 1.00 93.19 197 GLN A N 1
ATOM 1626 C CA . GLN A 1 197 ? -34.951 -4.205 52.794 1.00 93.19 197 GLN A CA 1
ATOM 1627 C C . GLN A 1 197 ? -34.137 -3.824 54.031 1.00 93.19 197 GLN A C 1
ATOM 1629 O O . GLN A 1 197 ? -34.672 -3.810 55.138 1.00 93.19 197 GLN A O 1
ATOM 1634 N N . THR A 1 198 ? -32.875 -3.431 53.850 1.00 93.75 198 THR A N 1
ATOM 1635 C CA . THR A 1 198 ? -32.019 -3.001 54.963 1.00 93.75 198 THR A CA 1
ATOM 1636 C C . THR A 1 198 ? -32.549 -1.721 55.616 1.00 93.75 198 THR A C 1
ATOM 1638 O O . THR A 1 198 ? -32.547 -1.620 56.841 1.00 93.75 198 THR A O 1
ATOM 1641 N N . LYS A 1 199 ? -33.072 -0.760 54.837 1.00 90.50 199 LYS A N 1
ATOM 1642 C CA . LYS A 1 199 ? -33.732 0.446 55.371 1.00 90.50 199 LYS A CA 1
ATOM 1643 C C . LYS A 1 199 ? -34.999 0.120 56.164 1.00 90.50 199 LYS A C 1
ATOM 1645 O O . LYS A 1 199 ? -35.208 0.708 57.222 1.00 90.50 199 LYS A O 1
ATOM 1650 N N . ILE A 1 200 ? -35.817 -0.820 55.684 1.00 93.56 200 ILE A N 1
ATOM 1651 C CA . ILE A 1 200 ? -37.010 -1.288 56.405 1.00 93.56 200 ILE A CA 1
ATOM 1652 C C . ILE A 1 200 ? -36.598 -1.916 57.744 1.00 93.56 200 ILE A C 1
ATOM 1654 O O . ILE A 1 200 ? -37.135 -1.536 58.782 1.00 93.56 200 ILE A O 1
ATOM 1658 N N . LEU A 1 201 ? -35.600 -2.803 57.753 1.00 92.69 201 LEU A N 1
ATOM 1659 C CA . LEU A 1 201 ? -35.102 -3.431 58.983 1.00 92.69 201 LEU A CA 1
ATOM 1660 C C . LEU A 1 201 ? -34.517 -2.407 59.969 1.00 92.69 201 LEU A C 1
ATOM 1662 O O . LEU A 1 201 ? -34.817 -2.468 61.157 1.00 92.69 201 LEU A O 1
ATOM 1666 N N . LEU A 1 202 ? -33.754 -1.422 59.487 1.00 93.38 202 LEU A N 1
ATOM 1667 C CA . LEU A 1 202 ? -33.227 -0.329 60.316 1.00 93.38 202 LEU A CA 1
ATOM 1668 C C . LEU A 1 202 ? -34.324 0.527 60.955 1.00 93.38 202 LEU A C 1
ATOM 1670 O O . LEU A 1 202 ? -34.153 0.983 62.080 1.00 93.38 202 LEU A O 1
ATOM 1674 N N . SER A 1 203 ? -35.448 0.736 60.261 1.00 91.75 203 SER A N 1
ATOM 1675 C CA . SER A 1 203 ? -36.587 1.472 60.825 1.00 91.75 203 SER A CA 1
ATOM 1676 C C . SER A 1 203 ? -37.280 0.720 61.969 1.00 91.75 203 SER A C 1
ATOM 1678 O O . SER A 1 203 ? -37.852 1.350 62.853 1.00 91.75 203 SER A O 1
ATOM 1680 N N . GLN A 1 204 ? -37.200 -0.615 61.972 1.00 92.75 204 GLN A N 1
ATOM 1681 C CA . GLN A 1 204 ? -37.769 -1.475 63.015 1.00 92.75 204 GLN A CA 1
ATOM 1682 C C . GLN A 1 204 ? -36.788 -1.717 64.174 1.00 92.75 204 GLN A C 1
ATOM 1684 O O . GLN A 1 204 ? -37.218 -1.853 65.316 1.00 92.75 204 GLN A O 1
ATOM 1689 N N . PHE A 1 205 ? -35.478 -1.740 63.897 1.00 92.38 205 PHE A N 1
ATOM 1690 C CA . PHE A 1 205 ? -34.421 -2.044 64.870 1.00 92.38 205 PHE A CA 1
ATOM 1691 C C . PHE A 1 205 ? -33.280 -1.004 64.824 1.00 92.38 205 PHE A C 1
ATOM 1693 O O . PHE A 1 205 ? -32.161 -1.327 64.413 1.00 92.38 205 PHE A O 1
ATOM 1700 N N . PRO A 1 206 ? -33.530 0.252 65.240 1.00 84.50 206 PRO A N 1
ATOM 1701 C CA . PRO A 1 206 ? -32.581 1.356 65.056 1.00 84.50 206 PRO A CA 1
ATOM 1702 C C . PRO A 1 206 ? -31.284 1.215 65.872 1.00 84.50 206 PRO A C 1
ATOM 1704 O O . PRO A 1 206 ? -30.221 1.625 65.408 1.00 84.50 206 PRO A O 1
ATOM 1707 N N . GLU A 1 207 ? -31.350 0.591 67.050 1.00 90.44 207 GLU A N 1
ATOM 1708 C CA . GLU A 1 207 ? -30.216 0.385 67.972 1.00 90.44 207 GLU A CA 1
ATOM 1709 C C . GLU A 1 207 ? -29.283 -0.770 67.541 1.00 90.44 207 GLU A C 1
ATOM 1711 O O . GLU A 1 207 ? -28.244 -1.010 68.153 1.00 90.44 207 GLU A O 1
ATOM 1716 N N . HIS A 1 208 ? -29.633 -1.527 66.493 1.00 92.38 208 HIS A N 1
ATOM 1717 C CA . HIS A 1 208 ? -28.881 -2.722 66.112 1.00 92.38 208 HIS A CA 1
ATOM 1718 C C . HIS A 1 208 ? -27.633 -2.360 65.287 1.00 92.38 208 HIS A C 1
ATOM 1720 O O . HIS A 1 208 ? -27.684 -2.202 64.064 1.00 92.38 208 HIS A O 1
ATOM 1726 N N . GLU A 1 209 ? -26.479 -2.285 65.948 1.00 90.94 209 GLU A N 1
ATOM 1727 C CA . GLU A 1 209 ? -25.203 -1.837 65.367 1.00 90.94 209 GLU A CA 1
ATOM 1728 C C . GLU A 1 209 ? -24.805 -2.608 64.088 1.00 90.94 209 GLU A C 1
ATOM 1730 O O . GLU A 1 209 ? -24.386 -2.018 63.088 1.00 90.94 209 GLU A O 1
ATOM 1735 N N . SER A 1 210 ? -25.026 -3.928 64.053 1.00 90.69 210 SER A N 1
ATOM 1736 C CA . SER A 1 210 ? -24.751 -4.753 62.865 1.00 90.69 210 SER A CA 1
ATOM 1737 C C . SER A 1 210 ? -25.578 -4.352 61.633 1.00 90.69 210 SER A C 1
ATOM 1739 O O . SER A 1 210 ? -25.057 -4.395 60.520 1.00 90.69 210 SER A O 1
ATOM 1741 N N . LEU A 1 211 ? -26.837 -3.920 61.805 1.00 91.50 211 LEU A N 1
ATOM 1742 C CA . LEU A 1 211 ? -27.694 -3.464 60.700 1.00 91.50 211 LEU A CA 1
ATOM 1743 C C . LEU A 1 211 ? -27.248 -2.095 60.172 1.00 91.50 211 LEU A C 1
ATOM 1745 O O . LEU A 1 211 ? -27.275 -1.856 58.963 1.00 91.50 211 LEU A O 1
ATOM 1749 N N . GLN A 1 212 ? -26.771 -1.213 61.055 1.00 91.00 212 GLN A N 1
ATOM 1750 C CA . GLN A 1 212 ? -26.176 0.062 60.648 1.00 91.00 212 GLN A CA 1
ATOM 1751 C C . GLN A 1 212 ? -24.899 -0.156 59.824 1.00 91.00 212 GLN A C 1
ATOM 1753 O O . GLN A 1 212 ? -24.705 0.490 58.791 1.00 91.00 212 GLN A O 1
ATOM 1758 N N . ASN A 1 213 ? -24.047 -1.095 60.247 1.00 92.06 213 ASN A N 1
ATOM 1759 C CA . ASN A 1 213 ? -22.836 -1.463 59.515 1.00 92.06 213 ASN A CA 1
ATOM 1760 C C . ASN A 1 213 ? -23.157 -2.112 58.159 1.00 92.06 213 ASN A C 1
ATOM 1762 O O . ASN A 1 213 ? -22.531 -1.753 57.160 1.00 92.06 213 ASN A O 1
ATOM 1766 N N . LEU A 1 214 ? -24.172 -2.982 58.091 1.00 92.44 214 LEU A N 1
ATOM 1767 C CA . LEU A 1 214 ? -24.652 -3.564 56.834 1.00 92.44 214 LEU A CA 1
ATOM 1768 C C . LEU A 1 214 ? -25.133 -2.484 55.856 1.00 92.44 214 LEU A C 1
ATOM 1770 O O . LEU A 1 214 ? -24.713 -2.477 54.703 1.00 92.44 214 LEU A O 1
ATOM 1774 N N . SER A 1 215 ? -25.949 -1.535 56.322 1.00 91.94 215 SER A N 1
ATOM 1775 C CA . SER A 1 215 ? -26.445 -0.413 55.512 1.00 91.94 215 SER A CA 1
ATOM 1776 C C . SER A 1 215 ? -25.314 0.447 54.942 1.00 91.94 215 SER A C 1
ATOM 1778 O O . SER A 1 215 ? -25.280 0.725 53.741 1.00 91.94 215 SER A O 1
ATOM 1780 N N . LYS A 1 216 ? -24.321 0.799 55.771 1.00 92.06 216 LYS A N 1
ATOM 1781 C CA . LYS A 1 216 ? -23.114 1.517 55.324 1.00 92.06 216 LYS A CA 1
ATOM 1782 C C . LYS A 1 216 ? -22.318 0.714 54.287 1.00 92.06 216 LYS A C 1
ATOM 1784 O O . LYS A 1 216 ? -21.845 1.287 53.305 1.00 92.06 216 LYS A O 1
ATOM 1789 N N . GLY A 1 217 ? -22.180 -0.598 54.485 1.00 92.62 217 GLY A N 1
ATOM 1790 C CA . GLY A 1 217 ? -21.516 -1.497 53.538 1.00 92.62 217 GLY A CA 1
ATOM 1791 C C . GLY A 1 217 ? -22.230 -1.556 52.188 1.00 92.62 217 GLY A C 1
ATOM 1792 O O . GLY A 1 217 ? -21.596 -1.412 51.144 1.00 92.62 217 GLY A O 1
ATOM 1793 N N . LEU A 1 218 ? -23.557 -1.678 52.203 1.00 93.19 218 LEU A N 1
ATOM 1794 C CA . LEU A 1 218 ? -24.383 -1.734 51.001 1.00 93.19 218 LEU A CA 1
ATOM 1795 C C . LEU A 1 218 ? -24.354 -0.421 50.204 1.00 93.19 218 LEU A C 1
ATOM 1797 O O . LEU A 1 218 ? -24.244 -0.440 48.977 1.00 93.19 218 LEU A O 1
ATOM 1801 N N . ALA A 1 219 ? -24.371 0.720 50.900 1.00 90.50 219 ALA A N 1
ATOM 1802 C CA . ALA A 1 219 ? -24.199 2.034 50.285 1.00 90.50 219 ALA A CA 1
ATOM 1803 C C . ALA A 1 219 ? -22.825 2.171 49.604 1.00 90.50 219 ALA A C 1
ATOM 1805 O O . ALA A 1 219 ? -22.726 2.709 48.500 1.00 90.50 219 ALA A O 1
ATOM 1806 N N . ARG A 1 220 ? -21.762 1.634 50.220 1.00 92.44 220 ARG A N 1
ATOM 1807 C CA . ARG A 1 220 ? -20.420 1.618 49.623 1.00 92.44 220 ARG A CA 1
ATOM 1808 C C . ARG A 1 220 ? -20.363 0.736 48.372 1.00 92.44 220 ARG A C 1
ATOM 1810 O O . ARG A 1 220 ? -19.803 1.172 47.372 1.00 92.44 220 ARG A O 1
ATOM 1817 N N . ILE A 1 221 ? -20.974 -0.451 48.392 1.00 92.12 221 ILE A N 1
ATOM 1818 C CA . ILE A 1 221 ? -21.060 -1.337 47.215 1.00 92.12 221 ILE A CA 1
ATOM 1819 C C . ILE A 1 221 ? -21.792 -0.641 46.066 1.00 92.12 221 ILE A C 1
ATOM 1821 O O . ILE A 1 221 ? -21.302 -0.641 44.941 1.00 92.12 221 ILE A O 1
ATOM 1825 N N . GLN A 1 222 ? -22.924 0.008 46.345 1.00 90.62 222 GLN A N 1
ATOM 1826 C CA . GLN A 1 222 ? -23.668 0.757 45.331 1.00 90.62 222 GLN A CA 1
ATOM 1827 C C . GLN A 1 222 ? -22.810 1.854 44.683 1.00 90.62 222 GLN A C 1
ATOM 1829 O O . GLN A 1 222 ? -22.855 2.045 43.464 1.00 90.62 222 GLN A O 1
ATOM 1834 N N . HIS A 1 223 ? -22.012 2.562 45.486 1.00 90.75 223 HIS A N 1
ATOM 1835 C CA . HIS A 1 223 ? -21.113 3.592 44.979 1.00 90.75 223 HIS A CA 1
ATOM 1836 C C . HIS A 1 223 ? -19.992 3.002 44.111 1.00 90.75 223 HIS A C 1
ATOM 1838 O O . HIS A 1 223 ? -19.772 3.493 43.007 1.00 90.75 223 HIS A O 1
ATOM 1844 N N . LEU A 1 224 ? -19.359 1.908 44.549 1.00 91.94 224 LEU A N 1
ATOM 1845 C CA . LEU A 1 224 ? -18.308 1.217 43.791 1.00 91.94 224 LEU A CA 1
ATOM 1846 C C . LEU A 1 224 ? -18.814 0.661 42.456 1.00 91.94 224 LEU A C 1
ATOM 1848 O O . LEU A 1 224 ? -18.148 0.824 41.440 1.00 91.94 224 LEU A O 1
ATOM 1852 N N . VAL A 1 225 ? -20.007 0.057 42.432 1.00 89.94 225 VAL A N 1
ATOM 1853 C CA . VAL A 1 225 ? -20.632 -0.426 41.188 1.00 89.94 225 VAL A CA 1
ATOM 1854 C C . VAL A 1 225 ? -20.862 0.735 40.222 1.00 89.94 225 VAL A C 1
ATOM 1856 O O . VAL A 1 225 ? -20.551 0.630 39.042 1.00 89.94 225 VAL A O 1
ATOM 1859 N N . THR A 1 226 ? -21.348 1.872 40.726 1.00 88.06 226 THR A N 1
ATOM 1860 C CA . THR A 1 226 ? -21.566 3.064 39.895 1.00 88.06 226 THR A CA 1
ATOM 1861 C C . THR A 1 226 ? -20.251 3.602 39.322 1.00 88.06 226 THR A C 1
ATOM 1863 O O . THR A 1 226 ? -20.207 3.954 38.148 1.00 88.06 226 THR A O 1
ATOM 1866 N N . GLN A 1 227 ? -19.179 3.634 40.121 1.00 91.38 227 GLN A N 1
ATOM 1867 C CA . GLN A 1 227 ? -17.852 4.070 39.672 1.00 91.38 227 GLN A CA 1
ATOM 1868 C C . GLN A 1 227 ? -17.250 3.123 38.629 1.00 91.38 227 GLN A C 1
ATOM 1870 O O . GLN A 1 227 ? -16.745 3.588 37.614 1.00 91.38 227 GLN A O 1
ATOM 1875 N N . LEU A 1 228 ? -17.343 1.808 38.843 1.00 90.00 228 LEU A N 1
ATOM 1876 C CA . LEU A 1 228 ? -16.811 0.808 37.916 1.00 90.00 228 LEU A CA 1
ATOM 1877 C C . LEU A 1 228 ? -17.499 0.890 36.549 1.00 90.00 228 LEU A C 1
ATOM 1879 O O . LEU A 1 228 ? -16.832 0.858 35.521 1.00 90.00 228 LEU A O 1
ATOM 1883 N N . LEU A 1 229 ? -18.824 1.047 36.534 1.00 87.19 229 LEU A N 1
ATOM 1884 C CA . LEU A 1 229 ? -19.595 1.180 35.296 1.00 87.19 229 LEU A CA 1
ATOM 1885 C C . LEU A 1 229 ? -19.353 2.517 34.589 1.00 87.19 229 LEU A C 1
ATOM 1887 O O . LEU A 1 229 ? -19.419 2.571 33.366 1.00 87.19 229 LEU A O 1
ATOM 1891 N N . ALA A 1 230 ? -19.083 3.588 35.342 1.00 87.19 230 ALA A N 1
ATOM 1892 C CA . ALA A 1 230 ? -18.693 4.871 34.767 1.00 87.19 230 ALA A CA 1
ATOM 1893 C C . ALA A 1 230 ? -17.326 4.770 34.074 1.00 87.19 230 ALA A C 1
ATOM 1895 O O . ALA A 1 230 ? -17.220 5.156 32.915 1.00 87.19 230 ALA A O 1
ATOM 1896 N N . LEU A 1 231 ? -16.335 4.166 34.741 1.00 86.62 231 LEU A N 1
ATOM 1897 C CA . LEU A 1 231 ? -14.993 3.957 34.192 1.00 86.62 231 LEU A CA 1
ATOM 1898 C C . LEU A 1 231 ? -15.029 3.080 32.932 1.00 86.62 231 LEU A C 1
ATOM 1900 O O . LEU A 1 231 ? -14.504 3.453 31.891 1.00 86.62 231 LEU A O 1
ATOM 1904 N N . ALA A 1 232 ? -15.739 1.949 32.998 1.00 83.44 232 ALA A N 1
ATOM 1905 C CA . ALA A 1 232 ? -15.861 1.027 31.872 1.00 83.44 232 ALA A CA 1
ATOM 1906 C C . ALA A 1 232 ? -16.562 1.654 30.654 1.00 83.44 232 ALA A C 1
ATOM 1908 O O . ALA A 1 232 ? -16.371 1.201 29.531 1.00 83.44 232 ALA A O 1
ATOM 1909 N N . LYS A 1 233 ? -17.395 2.679 30.866 1.00 78.88 233 LYS A N 1
ATOM 1910 C CA . LYS A 1 233 ? -18.045 3.421 29.784 1.00 78.88 233 LYS A CA 1
ATOM 1911 C C . LYS A 1 233 ? -17.113 4.460 29.156 1.00 78.88 233 LYS A C 1
ATOM 1913 O O . LYS A 1 233 ? -17.248 4.711 27.966 1.00 78.88 233 LYS A O 1
ATOM 1918 N N . GLU A 1 234 ? -16.202 5.032 29.940 1.00 77.88 234 GLU A N 1
ATOM 1919 C CA . GLU A 1 234 ? -15.227 6.039 29.505 1.00 77.88 234 GLU A CA 1
ATOM 1920 C C . GLU A 1 234 ? -14.130 5.418 28.628 1.00 77.88 234 GLU A C 1
ATOM 1922 O O . GLU A 1 234 ? -13.887 5.922 27.534 1.00 77.88 234 GLU A O 1
ATOM 1927 N N . ASP A 1 235 ? -13.605 4.247 29.017 1.00 67.00 235 ASP A N 1
ATOM 1928 C CA . ASP A 1 235 ? -12.639 3.439 28.237 1.00 67.00 235 ASP A CA 1
ATOM 1929 C C . ASP A 1 235 ? -13.155 3.002 26.854 1.00 67.00 235 ASP A C 1
ATOM 1931 O O . ASP A 1 235 ? -12.405 2.519 26.016 1.00 67.00 235 ASP A O 1
ATOM 1935 N N . VAL A 1 236 ? -14.464 3.097 26.640 1.00 60.44 236 VAL A N 1
ATOM 1936 C CA . VAL A 1 236 ? -15.164 2.619 25.444 1.00 60.44 236 VAL A CA 1
ATOM 1937 C C . VAL A 1 236 ? -15.634 3.787 24.554 1.00 60.44 236 VAL A C 1
ATOM 1939 O O . VAL A 1 236 ? -16.186 3.580 23.466 1.00 60.44 236 VAL A O 1
ATOM 1942 N N . THR A 1 237 ? -15.457 5.016 25.042 1.00 54.12 237 THR A N 1
ATOM 1943 C CA . THR A 1 237 ? -15.700 6.279 24.325 1.00 54.12 237 THR A CA 1
ATOM 1944 C C . THR A 1 237 ? -14.418 7.033 23.959 1.00 54.12 237 THR A C 1
ATOM 1946 O O . THR A 1 237 ? -14.528 8.054 23.286 1.00 54.12 237 THR A O 1
ATOM 1949 N N . LEU A 1 238 ? -13.265 6.555 24.434 1.00 44.06 238 LEU A N 1
ATOM 1950 C CA . LEU A 1 238 ? -11.910 6.890 23.980 1.00 44.06 238 LEU A CA 1
ATOM 1951 C C . LEU A 1 238 ? -11.415 5.812 23.000 1.00 44.06 238 LEU A C 1
ATOM 1953 O O . LEU A 1 238 ? -10.289 5.974 22.495 1.00 44.06 238 LEU A O 1
#

Secondary structure (DSSP, 8-state):
-HHHHHHHHTS----B-----TTS---TT-EEEEEEETT-GGGGG-TT--S----SS-EEEEEEETTEEEEEEEEE-SSEEEEEEEEE---HHHHHHHHHHHHHHHHHHHHHHHHHHHHHHHHHHHHHHHHHHHHHHS-TT--PPP--SS--TTTHHHHHHHHHHHHHHHHHHHHHHHHHHHHHHHHHHHHHHHHHHHHHHHHH-TT-HHHHHHHHHHHHHHHHHHHHHHHHHHTTT-